Protein AF-A0A816EB80-F1 (afdb_monomer)

Nearest PDB structures (foldseek):
  7vpx-assembly1_B  TM=5.294E-01  e=5.655E-17  Homo sapiens
  8qzs-assembly1_8  TM=5.352E-01  e=7.008E-16  Homo sapiens
  8i0t-assembly1_v  TM=3.847E-01  e=9.985E-18  Homo sapiens
  8qo9-assembly1_8  TM=7.367E-01  e=4.965E-09  Homo sapiens
  6ff7-assembly1_7  TM=4.930E-01  e=1.359E-08  Homo sapiens

Structure (mmCIF, N/CA/C/O backbone):
data_AF-A0A816EB80-F1
#
_entry.id   AF-A0A816EB80-F1
#
loop_
_atom_site.group_PDB
_atom_site.id
_atom_site.type_symbol
_atom_site.label_atom_id
_atom_site.label_alt_id
_atom_site.label_comp_id
_atom_site.label_asym_id
_atom_site.label_entity_id
_atom_site.label_seq_id
_atom_site.pdbx_PDB_ins_code
_atom_site.Cartn_x
_atom_site.Cartn_y
_atom_site.Cartn_z
_atom_site.occupancy
_atom_site.B_iso_or_equiv
_atom_site.auth_seq_id
_atom_site.auth_comp_id
_atom_site.auth_asym_id
_atom_site.auth_atom_id
_atom_site.pdbx_PDB_model_num
ATOM 1 N N . MET A 1 1 ? 67.522 -24.794 -75.414 1.00 51.09 1 MET A N 1
ATOM 2 C CA . MET A 1 1 ? 66.490 -23.739 -75.341 1.00 51.09 1 MET A CA 1
ATOM 3 C C . MET A 1 1 ? 65.691 -23.988 -74.081 1.00 51.09 1 MET A C 1
ATOM 5 O O . MET A 1 1 ? 65.105 -25.054 -73.956 1.00 51.09 1 MET A O 1
ATOM 9 N N . ASP A 1 2 ? 65.804 -23.073 -73.125 1.00 47.88 2 ASP A N 1
ATOM 10 C CA . ASP A 1 2 ? 65.210 -23.164 -71.794 1.00 47.88 2 ASP A CA 1
ATOM 11 C C . ASP A 1 2 ? 63.722 -22.771 -71.851 1.00 47.88 2 ASP A C 1
ATOM 13 O O . ASP A 1 2 ? 63.374 -21.718 -72.386 1.00 47.88 2 ASP A O 1
ATOM 17 N N . PHE A 1 3 ? 62.845 -23.646 -71.355 1.00 58.03 3 PHE A N 1
ATOM 18 C CA . PHE A 1 3 ? 61.385 -23.488 -71.381 1.00 58.03 3 PHE A CA 1
ATOM 19 C C . PHE A 1 3 ? 60.797 -23.187 -69.988 1.00 58.03 3 PHE A C 1
ATOM 21 O O . PHE A 1 3 ? 59.588 -23.306 -69.793 1.00 58.03 3 PHE A O 1
ATOM 28 N N . GLN A 1 4 ? 61.616 -22.788 -69.008 1.00 62.78 4 GLN A N 1
ATOM 29 C CA . GLN A 1 4 ? 61.188 -22.663 -67.606 1.00 62.78 4 GLN A CA 1
ATOM 30 C C . GLN A 1 4 ? 60.449 -21.358 -67.242 1.00 62.78 4 GLN A C 1
ATOM 32 O O . GLN A 1 4 ? 59.881 -21.269 -66.158 1.00 62.78 4 GLN A O 1
ATOM 37 N N . HIS A 1 5 ? 60.359 -20.371 -68.142 1.00 54.03 5 HIS A N 1
ATOM 38 C CA . HIS A 1 5 ? 59.743 -19.063 -67.849 1.00 54.03 5 HIS A CA 1
ATOM 39 C C . HIS A 1 5 ? 58.589 -18.670 -68.784 1.00 54.03 5 HIS A C 1
ATOM 41 O O . HIS A 1 5 ? 58.486 -17.521 -69.213 1.00 54.03 5 HIS A O 1
ATOM 47 N N . ARG A 1 6 ? 57.668 -19.592 -69.092 1.00 56.91 6 ARG A N 1
ATOM 48 C CA . ARG A 1 6 ? 56.402 -19.219 -69.748 1.00 56.91 6 ARG A CA 1
ATOM 49 C C . ARG A 1 6 ? 55.262 -19.241 -68.734 1.00 56.91 6 ARG A C 1
ATOM 51 O O . ARG A 1 6 ? 54.756 -20.304 -68.393 1.00 56.91 6 ARG A O 1
ATOM 58 N N . ALA A 1 7 ? 54.841 -18.061 -68.275 1.00 60.66 7 ALA A N 1
ATOM 59 C CA . ALA A 1 7 ? 53.602 -17.877 -67.520 1.00 60.66 7 ALA A CA 1
ATOM 60 C C . ALA A 1 7 ? 52.396 -18.165 -68.436 1.00 60.66 7 ALA A C 1
ATOM 62 O O . ALA A 1 7 ? 51.779 -17.264 -68.998 1.00 60.66 7 ALA A O 1
ATOM 63 N N . GLY A 1 8 ? 52.117 -19.449 -68.657 1.00 52.16 8 GLY A N 1
ATOM 64 C CA . GLY A 1 8 ? 50.930 -19.936 -69.345 1.00 52.16 8 GLY A CA 1
ATOM 65 C C . GLY A 1 8 ? 49.854 -20.265 -68.321 1.00 52.16 8 GLY A C 1
ATOM 66 O O . GLY A 1 8 ? 50.002 -21.211 -67.549 1.00 52.16 8 GLY A O 1
ATOM 67 N N . GLY A 1 9 ? 48.769 -19.489 -68.308 1.00 57.66 9 GLY A N 1
ATOM 68 C CA . GLY A 1 9 ? 47.553 -19.872 -67.595 1.00 57.66 9 GLY A CA 1
ATOM 69 C C . GLY A 1 9 ? 47.053 -21.219 -68.119 1.00 57.66 9 GLY A C 1
ATOM 70 O O . GLY A 1 9 ? 46.930 -21.406 -69.330 1.00 57.66 9 GLY A O 1
ATOM 71 N N . LYS A 1 10 ? 46.805 -22.172 -67.213 1.00 57.56 10 LYS A N 1
ATOM 72 C CA . LYS A 1 10 ? 46.260 -23.492 -67.556 1.00 57.56 10 LYS A CA 1
ATOM 73 C C . LYS A 1 10 ? 44.889 -23.318 -68.212 1.00 57.56 10 LYS A C 1
ATOM 75 O O . LYS A 1 10 ? 43.976 -22.767 -67.600 1.00 57.56 10 LYS A O 1
ATOM 80 N N . THR A 1 11 ? 44.740 -23.814 -69.436 1.00 50.66 11 THR A N 1
ATOM 81 C CA . THR A 1 11 ? 43.454 -23.887 -70.133 1.00 50.66 11 THR A CA 1
ATOM 82 C C . THR A 1 11 ? 42.493 -24.754 -69.312 1.00 50.66 11 THR A C 1
ATOM 84 O O . THR A 1 11 ? 42.751 -25.932 -69.083 1.00 50.66 11 THR A O 1
ATOM 87 N N . GLY A 1 12 ? 41.417 -24.148 -68.800 1.00 60.16 12 GLY A N 1
ATOM 88 C CA . GLY A 1 12 ? 40.410 -24.808 -67.953 1.00 60.16 12 GLY A CA 1
ATOM 89 C C . GLY A 1 12 ? 40.435 -24.421 -66.468 1.00 60.16 12 GLY A C 1
ATOM 90 O O . GLY A 1 12 ? 39.502 -24.759 -65.746 1.00 60.16 12 GLY A O 1
ATOM 91 N N . GLY A 1 13 ? 41.442 -23.674 -66.005 1.00 59.03 13 GLY A N 1
ATOM 92 C CA . GLY A 1 13 ? 41.372 -22.974 -64.720 1.00 59.03 13 GLY A CA 1
ATOM 93 C C . GLY A 1 13 ? 40.745 -21.605 -64.945 1.00 59.03 13 GLY A C 1
ATOM 94 O O . GLY A 1 13 ? 41.321 -20.809 -65.683 1.00 59.03 13 GLY A O 1
ATOM 95 N N . GLY A 1 14 ? 39.566 -21.345 -64.369 1.00 64.38 14 GLY A N 1
ATOM 96 C CA . GLY A 1 14 ? 38.913 -20.032 -64.435 1.00 64.38 14 GLY A CA 1
ATOM 97 C C . GLY A 1 14 ? 39.932 -18.912 -64.206 1.00 64.38 14 GLY A C 1
ATOM 98 O O . GLY A 1 14 ? 40.770 -19.023 -63.311 1.00 64.38 14 GLY A O 1
ATOM 99 N N . GLY A 1 15 ? 39.928 -17.911 -65.090 1.00 67.12 15 GLY A N 1
ATOM 100 C CA . GLY A 1 15 ? 40.974 -16.891 -65.167 1.00 67.12 15 GLY A CA 1
ATOM 101 C C . GLY A 1 15 ? 41.267 -16.214 -63.825 1.00 67.12 15 GLY A C 1
ATOM 102 O O . GLY A 1 15 ? 40.430 -16.186 -62.925 1.00 67.12 15 GLY A O 1
ATOM 103 N N . VAL A 1 16 ? 42.476 -15.662 -63.694 1.00 69.88 16 VAL A N 1
ATOM 104 C CA . VAL A 1 16 ? 42.874 -14.885 -62.513 1.00 69.88 16 VAL A CA 1
ATOM 105 C C . VAL A 1 16 ? 41.865 -13.750 -62.340 1.00 69.88 16 VAL A C 1
ATOM 107 O O . VAL A 1 16 ? 41.711 -12.942 -63.257 1.00 69.88 16 VAL A O 1
ATOM 110 N N . ALA A 1 17 ? 41.154 -13.729 -61.207 1.00 68.56 17 ALA A N 1
ATOM 111 C CA . ALA A 1 17 ? 40.132 -12.725 -60.934 1.00 68.56 17 ALA A CA 1
ATOM 112 C C . ALA A 1 17 ? 40.715 -11.329 -61.163 1.00 68.56 17 ALA A C 1
ATOM 114 O O . ALA A 1 17 ? 41.805 -11.002 -60.680 1.00 68.56 17 ALA A O 1
ATOM 115 N N . SER A 1 18 ? 39.994 -10.507 -61.916 1.00 80.31 18 SER A N 1
ATOM 116 C CA . SER A 1 18 ? 40.420 -9.143 -62.195 1.00 80.31 18 SER A CA 1
ATOM 117 C C . SER A 1 18 ? 40.580 -8.355 -60.885 1.00 80.31 18 SER A C 1
ATOM 119 O O . SER A 1 18 ? 39.995 -8.680 -59.844 1.00 80.31 18 SER A O 1
ATOM 121 N N . ALA A 1 19 ? 41.387 -7.291 -60.902 1.00 81.00 19 ALA A N 1
ATOM 122 C CA . ALA A 1 19 ? 41.620 -6.480 -59.703 1.00 81.00 19 ALA A CA 1
ATOM 123 C C . ALA A 1 19 ? 40.313 -5.905 -59.115 1.00 81.00 19 ALA A C 1
ATOM 125 O O . ALA A 1 19 ? 40.196 -5.723 -57.902 1.00 81.00 19 ALA A O 1
ATOM 126 N N . SER A 1 20 ? 39.307 -5.645 -59.955 1.00 84.62 20 SER A N 1
ATOM 127 C CA . SER A 1 20 ? 37.986 -5.177 -59.528 1.00 84.62 20 SER A CA 1
ATOM 128 C C . SER A 1 20 ? 37.176 -6.270 -58.822 1.00 84.62 20 SER A C 1
ATOM 130 O O . SER A 1 20 ? 36.572 -5.992 -57.785 1.00 84.62 20 SER A O 1
ATOM 132 N N . GLU A 1 21 ? 37.205 -7.507 -59.320 1.00 83.62 21 GLU A N 1
ATOM 133 C CA . GLU A 1 21 ? 36.542 -8.662 -58.698 1.00 83.62 21 GLU A CA 1
ATOM 134 C C . GLU A 1 21 ? 37.173 -9.008 -57.349 1.00 83.62 21 GLU A C 1
ATOM 136 O O . GLU A 1 21 ? 36.461 -9.144 -56.354 1.00 83.62 21 GLU A O 1
ATOM 141 N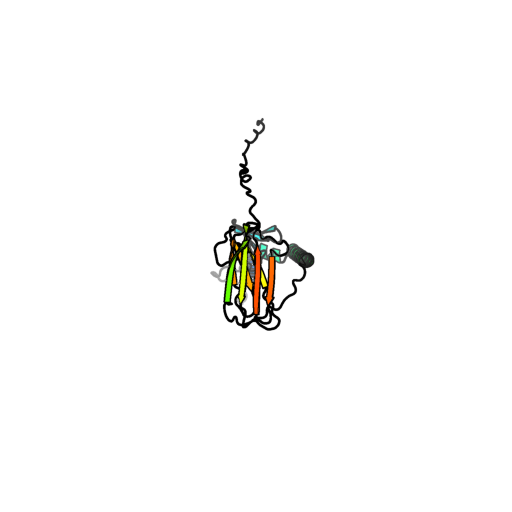 N . SER A 1 22 ? 38.507 -9.021 -57.279 1.00 84.56 22 SER A N 1
ATOM 142 C CA . SER A 1 22 ? 39.242 -9.259 -56.029 1.00 84.56 22 SER A CA 1
ATOM 143 C C . SER A 1 22 ? 38.930 -8.197 -54.962 1.00 84.56 22 SER A C 1
ATOM 145 O O . SER A 1 22 ? 38.770 -8.505 -53.781 1.00 84.56 22 SER A O 1
ATOM 147 N N . ASN A 1 23 ? 38.788 -6.928 -55.364 1.00 85.38 23 ASN A N 1
ATOM 148 C CA . ASN A 1 23 ? 38.422 -5.842 -54.450 1.00 85.38 23 ASN A CA 1
ATOM 149 C C . ASN A 1 23 ? 36.965 -5.926 -53.973 1.00 85.38 23 ASN A C 1
ATOM 151 O O . ASN A 1 23 ? 36.666 -5.542 -52.837 1.00 85.38 23 ASN A O 1
ATOM 155 N N . ARG A 1 24 ? 36.058 -6.409 -54.829 1.00 83.38 24 ARG A N 1
ATOM 156 C CA . ARG A 1 24 ? 34.654 -6.631 -54.472 1.00 83.38 24 ARG A CA 1
ATOM 157 C C . ARG A 1 24 ? 34.527 -7.761 -53.452 1.00 83.38 24 ARG A C 1
ATOM 159 O O . ARG A 1 24 ? 33.909 -7.538 -52.413 1.00 83.38 24 ARG A O 1
ATOM 166 N N . ASP A 1 25 ? 35.168 -8.898 -53.710 1.00 85.88 25 ASP A N 1
ATOM 167 C CA . ASP A 1 25 ? 35.191 -10.049 -52.801 1.00 85.88 25 ASP A CA 1
ATOM 168 C C . ASP A 1 25 ? 35.771 -9.667 -51.430 1.00 85.88 25 ASP A C 1
ATOM 170 O O . ASP A 1 25 ? 35.158 -9.889 -50.385 1.00 85.88 25 ASP A O 1
ATOM 174 N N . ARG A 1 26 ? 36.890 -8.929 -51.425 1.00 85.19 26 ARG A N 1
ATOM 175 C CA . ARG A 1 26 ? 37.492 -8.408 -50.191 1.00 85.19 26 ARG A CA 1
ATOM 176 C C . ARG A 1 26 ? 36.524 -7.541 -49.384 1.00 85.19 26 ARG A C 1
ATOM 178 O O . ARG A 1 26 ? 36.466 -7.659 -48.160 1.00 85.19 26 ARG A O 1
ATOM 185 N N . ARG A 1 27 ? 35.773 -6.655 -50.046 1.00 82.62 27 ARG A N 1
ATOM 186 C CA . ARG A 1 27 ? 34.797 -5.770 -49.389 1.00 82.62 27 ARG A CA 1
ATOM 187 C C . ARG A 1 27 ? 33.622 -6.557 -48.811 1.00 82.62 27 ARG A C 1
ATOM 189 O O . ARG A 1 27 ? 33.165 -6.241 -47.714 1.00 82.62 27 ARG A O 1
ATOM 196 N N . GLU A 1 28 ? 33.142 -7.560 -49.535 1.00 84.56 28 GLU A N 1
ATOM 197 C CA . GLU A 1 28 ? 32.047 -8.428 -49.103 1.00 84.56 28 GLU A CA 1
ATOM 198 C C . GLU A 1 28 ? 32.450 -9.284 -47.897 1.00 84.56 28 GLU A C 1
ATOM 200 O O . GLU A 1 28 ? 31.737 -9.313 -46.893 1.00 84.56 28 GLU A O 1
ATOM 205 N N . ARG A 1 29 ? 33.661 -9.848 -47.922 1.00 86.00 29 ARG A N 1
ATOM 206 C CA . ARG A 1 29 ? 34.227 -10.606 -46.802 1.00 86.00 29 ARG A CA 1
ATOM 207 C C . ARG A 1 29 ? 34.424 -9.759 -45.545 1.00 86.00 29 ARG A C 1
ATOM 209 O O . ARG A 1 29 ? 34.045 -10.179 -44.456 1.00 86.00 29 ARG A O 1
ATOM 216 N N . LEU A 1 30 ? 34.976 -8.548 -45.673 1.00 80.75 30 LEU A N 1
ATOM 217 C CA . LEU A 1 30 ? 35.125 -7.625 -44.536 1.00 80.75 30 LEU A CA 1
ATOM 218 C C . LEU A 1 30 ? 33.771 -7.250 -43.921 1.00 80.75 30 LEU A C 1
ATOM 220 O O . LEU A 1 30 ? 33.661 -7.101 -42.705 1.00 80.75 30 LEU A O 1
ATOM 224 N N . ARG A 1 31 ? 32.729 -7.131 -44.750 1.00 79.38 31 ARG A N 1
ATOM 225 C CA . ARG A 1 31 ? 31.366 -6.878 -44.283 1.00 79.38 31 ARG A CA 1
ATOM 226 C C . ARG A 1 31 ? 30.793 -8.066 -43.503 1.00 79.38 31 ARG A C 1
ATOM 228 O O . ARG A 1 31 ? 30.153 -7.834 -42.482 1.00 79.38 31 ARG A O 1
ATOM 235 N N . GLN A 1 32 ? 31.018 -9.299 -43.957 1.00 80.75 32 GLN A N 1
ATOM 236 C CA . GLN A 1 32 ? 30.574 -10.507 -43.250 1.00 80.75 32 GLN A CA 1
ATOM 237 C C . GLN A 1 32 ? 31.246 -10.633 -41.876 1.00 80.75 32 GLN A C 1
ATOM 239 O O . GLN A 1 32 ? 30.551 -10.769 -40.874 1.00 80.75 32 GLN A O 1
ATOM 244 N N . LEU A 1 33 ? 32.568 -10.443 -41.806 1.00 83.00 33 LEU A N 1
ATOM 245 C CA . LEU A 1 33 ? 33.318 -10.468 -40.540 1.00 83.00 33 LEU A CA 1
ATOM 246 C C . LEU A 1 33 ? 32.809 -9.420 -39.530 1.00 83.00 33 LEU A C 1
ATOM 248 O O . LEU A 1 33 ? 32.721 -9.679 -38.329 1.00 83.00 33 LEU A O 1
ATOM 252 N N . ALA A 1 34 ? 32.436 -8.228 -40.009 1.00 75.88 34 ALA A N 1
ATOM 253 C CA . ALA A 1 34 ? 31.866 -7.183 -39.160 1.00 75.88 34 ALA A CA 1
ATOM 254 C C . ALA A 1 34 ? 30.468 -7.549 -38.619 1.00 75.88 34 ALA A C 1
ATOM 256 O O . ALA A 1 34 ? 30.173 -7.261 -37.459 1.00 75.88 34 ALA A O 1
ATOM 257 N N . LEU A 1 35 ? 29.626 -8.196 -39.434 1.00 73.75 35 LEU A N 1
ATOM 258 C CA . LEU A 1 35 ? 28.293 -8.670 -39.032 1.00 73.75 35 LEU A CA 1
ATOM 259 C C . LEU A 1 35 ? 28.365 -9.819 -38.017 1.00 73.75 35 LEU A C 1
ATOM 261 O O . LEU A 1 35 ? 27.544 -9.878 -37.108 1.00 73.75 35 LEU A O 1
ATOM 265 N N . GLU A 1 36 ? 29.364 -10.695 -38.128 1.00 77.38 36 GLU A N 1
ATOM 266 C CA . GLU A 1 36 ? 29.604 -11.768 -37.153 1.00 77.38 36 GLU A CA 1
ATOM 267 C C . GLU A 1 36 ? 30.028 -11.222 -35.781 1.00 77.38 36 GLU A C 1
ATOM 269 O O . GLU A 1 36 ? 29.676 -11.786 -34.745 1.00 77.38 36 GLU A O 1
ATOM 274 N N . THR A 1 37 ? 30.744 -10.094 -35.758 1.00 75.81 37 THR A N 1
ATOM 275 C CA . THR A 1 37 ? 31.275 -9.498 -34.521 1.00 75.81 37 THR A CA 1
ATOM 276 C C . THR A 1 37 ? 30.233 -8.646 -33.781 1.00 75.81 37 THR A C 1
ATOM 278 O O . THR A 1 37 ? 30.264 -8.552 -32.552 1.00 75.81 37 THR A O 1
ATOM 281 N N . ILE A 1 38 ? 29.299 -8.014 -34.503 1.00 74.88 38 ILE A N 1
ATOM 282 C CA . ILE A 1 38 ? 28.327 -7.069 -33.936 1.00 74.88 38 ILE A CA 1
ATOM 283 C C . ILE A 1 38 ? 26.907 -7.597 -34.133 1.00 74.88 38 ILE A C 1
ATOM 285 O O . ILE A 1 38 ? 26.350 -7.565 -35.227 1.00 74.88 38 ILE A O 1
ATOM 289 N N . ASN A 1 39 ? 26.274 -8.012 -33.035 1.00 78.25 39 ASN A N 1
ATOM 290 C CA . ASN A 1 39 ? 24.879 -8.435 -33.057 1.00 78.25 39 ASN A CA 1
ATOM 291 C C . ASN A 1 39 ? 23.941 -7.212 -33.116 1.00 78.25 39 ASN A C 1
ATOM 293 O O . ASN A 1 39 ? 23.676 -6.574 -32.097 1.00 78.25 39 ASN A O 1
ATOM 297 N N . LEU A 1 40 ? 23.431 -6.913 -34.314 1.00 81.00 40 LEU A N 1
ATOM 298 C CA . LEU A 1 40 ? 22.505 -5.804 -34.593 1.00 81.00 40 LEU A CA 1
ATOM 299 C C . LEU A 1 40 ? 21.222 -5.848 -33.754 1.00 81.00 40 LEU A C 1
ATOM 301 O O . LEU A 1 40 ? 20.694 -4.805 -33.383 1.00 81.00 40 LEU A O 1
ATOM 305 N N . SER A 1 41 ? 20.742 -7.039 -33.394 1.00 82.00 41 SER A N 1
ATOM 306 C CA . SER A 1 41 ? 19.530 -7.200 -32.582 1.00 82.00 41 SER A CA 1
ATOM 307 C C . SER A 1 41 ? 19.701 -6.713 -31.141 1.00 82.00 41 SER A C 1
ATOM 309 O O . SER A 1 41 ? 18.709 -6.494 -30.452 1.00 82.00 41 SER A O 1
ATOM 311 N N . LYS A 1 42 ? 20.945 -6.555 -30.668 1.00 85.06 42 LYS A N 1
ATOM 312 C CA . LYS A 1 42 ? 21.246 -6.023 -29.331 1.00 85.06 42 LYS A CA 1
ATOM 313 C C . LYS A 1 42 ? 21.345 -4.497 -29.302 1.00 85.06 42 LYS A C 1
ATOM 315 O O . LYS A 1 42 ? 21.407 -3.931 -28.214 1.00 85.06 42 LYS A O 1
ATOM 320 N N . ASP A 1 43 ? 21.374 -3.832 -30.457 1.00 88.25 43 ASP A N 1
ATOM 321 C CA . ASP A 1 43 ? 21.405 -2.373 -30.521 1.00 88.25 43 ASP A CA 1
ATOM 322 C C . ASP A 1 43 ? 19.988 -1.811 -30.273 1.00 88.25 43 ASP A C 1
ATOM 324 O O . ASP A 1 43 ? 19.091 -2.019 -31.095 1.00 88.25 43 ASP A O 1
ATOM 328 N N . PRO A 1 44 ? 19.750 -1.072 -29.169 1.00 91.06 44 PRO A N 1
ATOM 329 C CA . PRO A 1 44 ? 18.424 -0.542 -28.844 1.00 91.06 44 PRO A CA 1
ATOM 330 C C . PRO A 1 44 ? 17.908 0.474 -29.877 1.00 91.06 44 PRO A C 1
ATOM 332 O O . PRO A 1 44 ? 16.696 0.718 -29.963 1.00 91.06 44 PRO A O 1
ATOM 335 N N . TYR A 1 45 ? 18.801 1.070 -30.674 1.00 91.12 45 TYR A N 1
ATOM 336 C CA . TYR A 1 45 ? 18.469 2.082 -31.673 1.00 91.12 45 TYR A CA 1
ATOM 337 C C . TYR A 1 45 ? 18.232 1.513 -33.072 1.00 91.12 45 TYR A C 1
ATOM 339 O O . TYR A 1 45 ? 17.701 2.240 -33.915 1.00 91.12 45 TYR A O 1
ATOM 347 N N . PHE A 1 46 ? 18.554 0.239 -33.300 1.00 93.56 46 PHE A N 1
ATOM 348 C CA . PHE A 1 46 ? 18.304 -0.448 -34.560 1.00 93.56 46 PHE A CA 1
ATOM 349 C C . PHE A 1 46 ? 16.817 -0.792 -34.707 1.00 93.56 46 PHE A C 1
ATOM 351 O O . PHE A 1 46 ? 16.147 -1.201 -33.753 1.00 93.56 46 PHE A O 1
ATOM 358 N N . MET A 1 47 ? 16.273 -0.599 -35.907 1.00 91.00 47 MET A N 1
ATOM 359 C CA . MET A 1 47 ? 14.915 -1.007 -36.259 1.00 91.00 47 MET A CA 1
ATOM 360 C C . MET A 1 47 ? 14.849 -1.379 -37.740 1.00 91.00 47 MET A C 1
ATOM 362 O O . MET A 1 47 ? 15.466 -0.725 -38.580 1.00 91.00 47 MET A O 1
ATOM 366 N N . LYS A 1 48 ? 14.088 -2.426 -38.068 1.00 92.38 48 LYS A N 1
ATOM 367 C CA . LYS A 1 48 ? 13.751 -2.775 -39.449 1.00 92.38 48 LYS A CA 1
ATOM 368 C C . LYS A 1 48 ? 12.328 -2.321 -39.735 1.00 92.38 48 LYS A C 1
ATOM 370 O O . LYS A 1 48 ? 11.401 -2.705 -39.023 1.00 92.38 48 LYS A O 1
ATOM 375 N N . ASN A 1 49 ? 12.161 -1.529 -40.781 1.00 87.88 49 ASN A N 1
ATOM 376 C CA . ASN A 1 49 ? 10.851 -1.076 -41.209 1.00 87.88 49 ASN A CA 1
ATOM 377 C C . ASN A 1 49 ? 10.061 -2.170 -41.915 1.00 87.88 49 ASN A C 1
ATOM 379 O O . ASN A 1 49 ? 10.617 -3.106 -42.491 1.00 87.88 49 ASN A O 1
ATOM 383 N N . HIS A 1 50 ? 8.747 -1.968 -41.970 1.00 85.38 50 HIS A N 1
ATOM 384 C CA . HIS A 1 50 ? 7.815 -2.785 -42.748 1.00 85.38 50 HIS A CA 1
ATOM 385 C C . HIS A 1 50 ? 8.132 -2.807 -44.257 1.00 85.38 50 HIS A C 1
ATOM 387 O O . HIS A 1 50 ? 7.752 -3.746 -44.944 1.00 85.38 50 HIS A O 1
ATOM 393 N N . LEU A 1 51 ? 8.876 -1.817 -44.766 1.00 87.50 51 LEU A N 1
ATOM 394 C CA . LEU A 1 51 ? 9.359 -1.752 -46.154 1.00 87.50 51 LEU A CA 1
ATOM 395 C C . LEU A 1 51 ? 10.719 -2.444 -46.367 1.00 87.50 51 LEU A C 1
ATOM 397 O O . LEU A 1 51 ? 11.290 -2.370 -47.451 1.00 87.50 51 LEU A O 1
ATOM 401 N N . GLY A 1 52 ? 11.280 -3.081 -45.335 1.00 85.88 52 GLY A N 1
ATOM 402 C CA . GLY A 1 52 ? 12.566 -3.777 -45.413 1.00 85.88 52 GLY A CA 1
ATOM 403 C C . GLY A 1 52 ? 13.806 -2.876 -45.365 1.00 85.88 52 GLY A C 1
ATOM 404 O O . GLY A 1 52 ? 14.917 -3.394 -45.458 1.00 85.88 52 GLY A O 1
ATOM 405 N N . THR A 1 53 ? 13.643 -1.562 -45.184 1.00 90.44 53 THR A N 1
ATOM 406 C CA . THR A 1 53 ? 14.741 -0.622 -44.911 1.00 90.44 53 THR A CA 1
ATOM 407 C C . THR A 1 53 ? 15.144 -0.641 -43.434 1.00 90.44 53 THR A C 1
ATOM 409 O O . THR A 1 53 ? 14.368 -1.054 -42.568 1.00 90.44 53 THR A O 1
ATOM 412 N N . TYR A 1 54 ? 16.369 -0.205 -43.140 1.00 92.50 54 TYR A N 1
ATOM 413 C CA . TYR A 1 54 ? 16.916 -0.163 -41.783 1.00 92.50 54 TYR A CA 1
ATOM 414 C C . TYR A 1 54 ? 16.920 1.267 -41.261 1.00 92.50 54 TYR A C 1
ATOM 416 O O . TYR A 1 54 ? 17.316 2.185 -41.974 1.00 92.50 54 TYR A O 1
ATOM 424 N N . GLU A 1 55 ? 16.523 1.467 -40.013 1.00 92.50 55 GLU A N 1
ATOM 425 C CA . GLU A 1 55 ? 16.450 2.785 -39.393 1.00 92.50 55 GLU A CA 1
ATOM 426 C C . GLU A 1 55 ? 17.315 2.879 -38.143 1.00 92.50 55 GLU A C 1
ATOM 428 O O . GLU A 1 55 ? 17.387 1.948 -37.338 1.00 92.50 55 GLU A O 1
ATOM 433 N N . CYS A 1 56 ? 17.918 4.053 -37.945 1.00 94.06 56 CYS A N 1
ATOM 434 C CA . CYS A 1 56 ? 18.505 4.438 -36.669 1.00 94.06 56 CYS A CA 1
ATOM 435 C C . CYS A 1 56 ? 17.566 5.371 -35.906 1.00 94.06 56 CYS A C 1
ATOM 437 O O . CYS A 1 56 ? 17.494 6.564 -36.204 1.00 94.06 56 CYS A O 1
ATOM 439 N N . LYS A 1 57 ? 16.919 4.866 -34.852 1.00 93.12 57 LYS A N 1
ATOM 440 C CA . LYS A 1 57 ? 16.012 5.653 -33.994 1.00 93.12 57 LYS A CA 1
ATOM 441 C C . LYS A 1 57 ? 16.713 6.810 -33.274 1.00 93.12 57 LYS A C 1
ATOM 443 O O . LYS A 1 57 ? 16.079 7.804 -32.936 1.00 93.12 57 LYS A O 1
ATOM 448 N N . LEU A 1 58 ? 18.026 6.706 -33.042 1.00 91.88 58 LEU A N 1
ATOM 449 C CA . LEU A 1 58 ? 18.808 7.770 -32.407 1.00 91.88 58 LEU A CA 1
ATOM 450 C C . LEU A 1 58 ? 19.035 8.968 -33.338 1.00 91.88 58 LEU A C 1
ATOM 452 O O . LEU A 1 58 ? 19.043 10.109 -32.878 1.00 91.88 58 LEU A O 1
ATOM 456 N N . CYS A 1 59 ? 19.252 8.708 -34.630 1.00 92.81 59 CYS A N 1
ATOM 457 C CA . CYS A 1 59 ? 19.619 9.730 -35.612 1.00 92.81 59 CYS A CA 1
ATOM 458 C C . CYS A 1 59 ? 18.508 10.076 -36.606 1.00 92.81 59 CYS A C 1
ATOM 460 O O . CYS A 1 59 ? 18.680 11.039 -37.352 1.00 92.81 59 CYS A O 1
ATOM 462 N N . LEU A 1 60 ? 17.407 9.317 -36.606 1.00 92.19 60 LEU A N 1
ATOM 463 C CA . LEU A 1 60 ? 16.308 9.406 -37.569 1.00 92.19 60 LEU A CA 1
ATOM 464 C C . LEU A 1 60 ? 16.811 9.299 -39.016 1.00 92.19 60 LEU A C 1
ATOM 466 O O . LEU A 1 60 ? 16.462 10.098 -39.882 1.00 92.19 60 LEU A O 1
ATOM 470 N N . THR A 1 61 ? 17.701 8.336 -39.258 1.00 91.81 61 THR A N 1
ATOM 471 C CA . THR A 1 61 ? 18.291 8.083 -40.576 1.00 91.81 61 THR A CA 1
ATOM 472 C C . THR A 1 61 ? 17.847 6.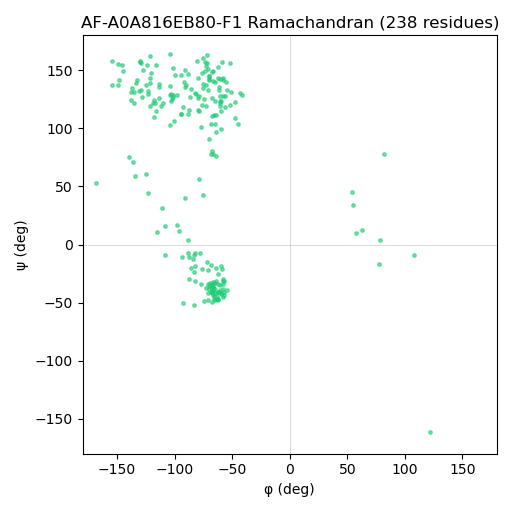736 -41.122 1.00 91.81 61 THR A C 1
ATOM 474 O O . THR A 1 61 ? 17.817 5.741 -40.397 1.00 91.81 61 THR A O 1
ATOM 477 N N . LEU A 1 62 ? 17.541 6.726 -42.418 1.00 93.31 62 LEU A N 1
ATOM 478 C CA . LEU A 1 62 ? 17.215 5.538 -43.199 1.00 93.31 62 LEU A CA 1
ATOM 479 C C . LEU A 1 62 ? 18.484 4.975 -43.848 1.00 93.31 62 LEU A C 1
ATOM 481 O O . LEU A 1 62 ? 19.311 5.722 -44.372 1.00 93.31 62 LEU A O 1
ATOM 485 N N . HIS A 1 63 ? 18.610 3.654 -43.855 1.00 91.94 63 HIS A N 1
ATOM 486 C CA . HIS A 1 63 ? 19.723 2.911 -44.426 1.00 91.94 63 HIS A CA 1
ATOM 487 C C . HIS A 1 63 ? 19.192 1.798 -45.331 1.00 91.94 63 HIS A C 1
ATOM 489 O O . HIS A 1 63 ? 18.317 1.016 -44.959 1.00 91.94 63 HIS A O 1
ATOM 495 N N . ASN A 1 64 ? 19.763 1.701 -46.529 1.00 90.56 64 ASN A N 1
ATOM 496 C CA . ASN A 1 64 ? 19.328 0.729 -47.537 1.00 90.56 64 ASN A CA 1
ATOM 497 C C . ASN A 1 64 ? 19.814 -0.693 -47.227 1.00 90.56 64 ASN A C 1
ATOM 499 O O . ASN A 1 64 ? 19.289 -1.666 -47.756 1.00 90.56 64 ASN A O 1
ATOM 503 N N . ASN A 1 65 ? 20.861 -0.825 -46.413 1.00 88.19 65 ASN A N 1
ATOM 504 C CA . ASN A 1 65 ? 21.455 -2.105 -46.068 1.00 88.19 65 ASN A CA 1
ATOM 505 C C . ASN A 1 65 ? 22.062 -2.073 -44.655 1.00 88.19 65 ASN A C 1
ATOM 507 O O . ASN A 1 65 ? 22.449 -1.017 -44.157 1.00 88.19 65 ASN A O 1
ATOM 511 N N . GLU A 1 66 ? 22.171 -3.242 -44.022 1.00 85.81 66 GLU A N 1
ATOM 512 C CA . GLU A 1 66 ? 22.712 -3.391 -42.659 1.00 85.81 66 GLU A CA 1
ATOM 513 C C . GLU A 1 66 ? 24.145 -2.859 -42.538 1.00 85.81 66 GLU A C 1
ATOM 515 O O . GLU A 1 66 ? 24.514 -2.263 -41.532 1.00 85.81 66 GLU A O 1
ATOM 520 N N . GLY A 1 67 ? 24.947 -2.998 -43.600 1.00 85.94 67 GLY A N 1
ATOM 521 C CA . GLY A 1 67 ? 26.307 -2.457 -43.639 1.00 85.94 67 GLY A CA 1
ATOM 522 C C . GLY A 1 67 ? 26.345 -0.925 -43.579 1.00 85.94 67 GLY A C 1
ATOM 523 O O . GLY A 1 67 ? 27.198 -0.360 -42.902 1.00 85.94 67 GLY A O 1
ATOM 524 N N . SER A 1 68 ? 25.404 -0.242 -44.239 1.00 88.62 68 SER A N 1
ATOM 525 C CA . SER A 1 68 ? 25.257 1.216 -44.158 1.00 88.62 68 SER A CA 1
ATOM 526 C C . SER A 1 68 ? 24.837 1.656 -42.758 1.00 88.62 68 SER A C 1
ATOM 528 O O . SER A 1 68 ? 25.329 2.680 -42.286 1.00 88.62 68 SER A O 1
ATOM 530 N N . TYR A 1 69 ? 23.994 0.871 -42.078 1.00 90.56 69 TYR A N 1
ATOM 531 C CA . TYR A 1 69 ? 23.643 1.109 -40.678 1.00 90.56 69 TYR A CA 1
ATOM 532 C C . TYR A 1 69 ? 24.860 0.941 -39.750 1.00 90.56 69 TYR A C 1
ATOM 534 O O . TYR A 1 69 ? 25.153 1.832 -38.958 1.00 90.56 69 TYR A O 1
ATOM 542 N N . LEU A 1 70 ? 25.634 -0.141 -39.895 1.00 88.94 70 LEU A N 1
ATOM 543 C CA . LEU A 1 70 ? 26.850 -0.373 -39.099 1.00 88.94 70 LEU A CA 1
ATOM 544 C C . LEU A 1 70 ? 27.917 0.710 -39.307 1.00 88.94 70 LEU A C 1
ATOM 546 O O . LEU A 1 70 ? 28.536 1.175 -38.354 1.00 88.94 70 LEU A O 1
ATOM 550 N N . ALA A 1 71 ? 28.118 1.159 -40.546 1.00 89.44 71 ALA A N 1
ATOM 551 C CA . ALA A 1 71 ? 29.022 2.274 -40.819 1.00 89.44 71 ALA A CA 1
ATOM 552 C C . ALA A 1 71 ? 28.513 3.586 -40.193 1.00 89.44 71 ALA A C 1
ATOM 554 O O . ALA A 1 71 ? 29.302 4.424 -39.756 1.00 89.44 71 ALA A O 1
ATOM 555 N N . HIS A 1 72 ? 27.191 3.766 -40.122 1.00 91.62 72 HIS A N 1
ATOM 556 C CA . HIS A 1 72 ? 26.576 4.927 -39.494 1.00 91.62 72 HIS A CA 1
ATOM 557 C C . HIS A 1 72 ? 26.762 4.953 -37.971 1.00 91.62 72 HIS A C 1
ATOM 559 O O . HIS A 1 72 ? 27.057 6.026 -37.440 1.00 91.62 72 HIS A O 1
ATOM 565 N N . THR A 1 73 ? 26.645 3.818 -37.269 1.00 90.12 73 THR A N 1
ATOM 566 C CA . THR A 1 73 ? 26.820 3.766 -35.801 1.00 90.12 73 THR A CA 1
ATOM 567 C C . THR A 1 73 ? 28.240 4.138 -35.372 1.00 90.12 73 THR A C 1
ATOM 569 O O . THR A 1 73 ? 28.435 4.787 -34.345 1.00 90.12 73 THR A O 1
ATOM 572 N N . GLN A 1 74 ? 29.236 3.830 -36.204 1.00 88.56 74 GLN A N 1
ATOM 573 C CA . GLN A 1 74 ? 30.632 4.243 -36.016 1.00 88.56 74 GLN A CA 1
ATOM 574 C C . GLN A 1 74 ? 30.891 5.713 -36.411 1.00 88.56 74 GLN A C 1
ATOM 576 O O . GLN A 1 74 ? 31.973 6.251 -36.180 1.00 88.56 74 GLN A O 1
ATOM 581 N N . GLY A 1 75 ? 29.907 6.394 -37.004 1.00 92.31 75 GLY A N 1
ATOM 582 C CA . GLY A 1 75 ? 30.025 7.775 -37.458 1.00 92.31 75 GLY A CA 1
ATOM 583 C C . GLY A 1 75 ? 29.970 8.804 -36.323 1.00 92.31 75 GLY A C 1
ATOM 584 O O . GLY A 1 75 ? 29.220 8.669 -35.355 1.00 92.31 75 GLY A O 1
ATOM 585 N N . LYS A 1 76 ? 30.694 9.922 -36.490 1.00 94.19 76 LYS A N 1
ATOM 586 C CA . LYS A 1 76 ? 30.765 11.018 -35.498 1.00 94.19 76 LYS A CA 1
ATOM 587 C C . LYS A 1 76 ? 29.391 11.566 -35.095 1.00 94.19 76 LYS A C 1
ATOM 589 O O . LYS A 1 76 ? 29.166 11.852 -33.923 1.00 94.19 76 LYS A O 1
ATOM 594 N N . LYS A 1 77 ? 28.460 11.691 -36.050 1.00 94.06 77 LYS A N 1
ATOM 595 C CA . LYS A 1 77 ? 27.100 12.192 -35.786 1.00 94.06 77 LYS A CA 1
ATOM 596 C C . LYS A 1 77 ? 26.352 11.279 -34.812 1.00 94.06 77 LYS A C 1
ATOM 598 O O . LYS A 1 77 ? 25.794 11.770 -33.833 1.00 94.06 77 LYS A O 1
ATOM 603 N N . HIS A 1 78 ? 26.397 9.969 -35.043 1.00 93.38 78 HIS A N 1
ATOM 604 C CA . HIS A 1 78 ? 25.751 8.983 -34.181 1.00 93.38 78 HIS A CA 1
ATOM 605 C C . HIS A 1 78 ? 26.339 9.006 -32.767 1.00 93.38 78 HIS A C 1
ATOM 607 O O . HIS A 1 78 ? 25.599 9.160 -31.796 1.00 93.38 78 HIS A O 1
ATOM 613 N N . GLN A 1 79 ? 27.670 8.991 -32.659 1.00 93.75 79 GLN A N 1
ATOM 614 C CA . GLN A 1 79 ? 28.377 9.072 -31.377 1.00 93.75 79 GLN A CA 1
ATOM 615 C C . GLN A 1 79 ? 28.054 10.364 -30.606 1.00 93.75 79 GLN A C 1
ATOM 617 O O . GLN A 1 79 ? 27.786 10.332 -29.407 1.00 93.75 79 GLN A O 1
ATOM 622 N N . SER A 1 80 ? 27.979 11.507 -31.298 1.00 92.94 80 SER A N 1
ATOM 623 C CA . SER A 1 80 ? 27.620 12.786 -30.669 1.00 92.94 80 SER A CA 1
ATOM 624 C C . SER A 1 80 ? 26.175 12.822 -30.153 1.00 92.94 80 SER A C 1
ATOM 626 O O . SER A 1 80 ? 25.908 13.383 -29.088 1.00 92.94 80 SER A O 1
ATOM 628 N N . ASN A 1 81 ? 25.237 12.189 -30.865 1.00 92.81 81 ASN A N 1
ATOM 629 C CA . ASN A 1 81 ? 23.847 12.079 -30.428 1.00 92.81 81 ASN A CA 1
ATOM 630 C C . ASN A 1 81 ? 23.708 11.150 -29.219 1.00 92.81 81 ASN A C 1
ATOM 632 O O . ASN A 1 81 ? 22.897 11.431 -28.335 1.00 92.81 81 ASN A O 1
ATOM 636 N N . LEU A 1 82 ? 24.515 10.089 -29.158 1.00 93.19 82 LEU A N 1
ATOM 637 C CA . LEU A 1 82 ? 24.554 9.160 -28.032 1.00 93.19 82 LEU A CA 1
ATOM 638 C C . LEU A 1 82 ? 25.069 9.860 -26.769 1.00 93.19 82 LEU A C 1
ATOM 640 O O . LEU A 1 82 ? 24.403 9.825 -25.737 1.00 93.19 82 LEU A O 1
ATOM 644 N N . ALA A 1 83 ? 26.166 10.614 -26.884 1.00 92.31 83 ALA A N 1
ATOM 645 C CA . ALA A 1 83 ? 26.688 11.440 -25.795 1.00 92.31 83 ALA A CA 1
ATOM 646 C C . ALA A 1 83 ? 25.673 12.501 -25.327 1.00 92.31 83 ALA A C 1
ATOM 648 O O . ALA A 1 83 ? 25.462 12.686 -24.130 1.00 92.31 83 ALA A O 1
ATOM 649 N N . ARG A 1 84 ? 24.976 13.165 -26.261 1.00 92.56 84 ARG A N 1
ATOM 650 C CA . ARG A 1 84 ? 23.932 14.154 -25.932 1.00 92.56 84 ARG A CA 1
ATOM 651 C C . ARG A 1 84 ? 22.719 13.527 -25.241 1.00 92.56 84 ARG A C 1
ATOM 653 O O . ARG A 1 84 ? 22.065 14.189 -24.436 1.00 92.56 84 ARG A O 1
ATOM 660 N N . ARG A 1 85 ? 22.369 12.287 -25.586 1.00 89.50 85 ARG A N 1
ATOM 661 C CA . ARG A 1 85 ? 21.293 11.543 -24.923 1.00 89.50 85 ARG A CA 1
ATOM 662 C C . ARG A 1 85 ? 21.707 11.142 -23.510 1.00 89.50 85 ARG A C 1
ATOM 664 O O . ARG A 1 85 ? 20.972 11.471 -22.591 1.00 89.50 85 ARG A O 1
ATOM 671 N N . ALA A 1 86 ? 22.902 10.579 -23.339 1.00 89.56 86 ALA A N 1
ATOM 672 C CA . ALA A 1 86 ? 23.445 10.239 -22.025 1.00 89.56 86 ALA A CA 1
ATOM 673 C C . ALA A 1 86 ? 23.524 11.464 -21.094 1.00 89.56 86 ALA A C 1
ATOM 675 O O . ALA A 1 86 ? 23.146 11.387 -19.930 1.00 89.56 86 ALA A O 1
ATOM 676 N N . ALA A 1 87 ? 23.930 12.628 -21.615 1.00 89.06 87 ALA A N 1
ATOM 677 C CA . ALA A 1 87 ? 23.947 13.872 -20.845 1.00 89.06 87 ALA A CA 1
ATOM 678 C C . ALA A 1 87 ? 22.541 14.318 -20.402 1.00 89.06 87 ALA A C 1
ATOM 680 O O . ALA A 1 87 ? 22.366 14.735 -19.261 1.00 89.06 87 ALA A O 1
ATOM 681 N N . ARG A 1 88 ? 21.532 14.204 -21.278 1.00 86.31 88 ARG A N 1
ATOM 682 C CA . ARG A 1 88 ? 20.137 14.528 -20.933 1.00 86.31 88 ARG A CA 1
ATOM 683 C C . ARG A 1 88 ? 19.521 13.529 -19.960 1.00 86.31 88 ARG A C 1
ATOM 685 O O . ARG A 1 88 ? 18.793 13.951 -19.075 1.00 86.31 88 ARG A O 1
ATOM 692 N N . GLU A 1 89 ? 19.811 12.240 -20.100 1.00 83.88 89 GLU A N 1
ATOM 693 C CA . GLU A 1 89 ? 19.354 11.210 -19.159 1.00 83.88 89 GLU A CA 1
ATOM 694 C C . GLU A 1 89 ? 19.982 11.416 -17.775 1.00 83.88 89 GLU A C 1
ATOM 696 O O . GLU A 1 89 ? 19.265 11.385 -16.781 1.00 83.88 89 GLU A O 1
ATOM 701 N N . ASN A 1 90 ? 21.275 11.756 -17.702 1.00 80.12 90 ASN A N 1
ATOM 702 C CA . ASN A 1 90 ? 21.913 12.135 -16.439 1.00 80.12 90 ASN A CA 1
ATOM 703 C C . ASN A 1 90 ? 21.288 13.395 -15.821 1.00 80.12 90 ASN A C 1
ATOM 705 O O . ASN A 1 90 ? 21.067 13.415 -14.617 1.00 80.12 90 ASN A O 1
ATOM 709 N N . GLN A 1 91 ? 20.956 14.415 -16.619 1.00 77.44 91 GLN A N 1
ATOM 710 C CA . GLN A 1 91 ? 20.259 15.614 -16.127 1.00 77.44 91 GLN A CA 1
ATOM 711 C C . GLN A 1 91 ? 18.829 15.310 -15.654 1.00 77.44 91 GLN A C 1
ATOM 713 O O . GLN A 1 91 ? 18.391 15.811 -14.626 1.00 77.44 91 GLN A O 1
ATOM 718 N N . GLN A 1 92 ? 18.098 14.444 -16.360 1.00 69.88 92 GLN A N 1
ATOM 719 C CA . GLN A 1 92 ? 16.767 14.027 -15.925 1.00 69.88 92 GLN A CA 1
ATOM 720 C C . GLN A 1 92 ? 16.821 13.208 -14.639 1.00 69.88 92 GLN A C 1
ATOM 722 O O . GLN A 1 92 ? 15.977 13.419 -13.781 1.00 69.88 92 GLN A O 1
ATOM 727 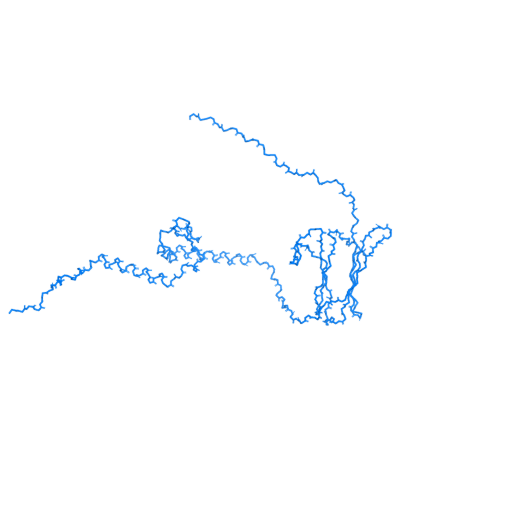N N . LEU A 1 93 ? 17.818 12.337 -14.467 1.00 62.88 93 LEU A N 1
ATOM 728 C CA . LEU A 1 93 ? 18.041 11.614 -13.213 1.00 62.88 93 LEU A CA 1
ATOM 729 C C . LEU A 1 93 ? 18.356 12.566 -12.048 1.00 62.88 93 LEU A C 1
ATOM 731 O O . LEU A 1 93 ? 17.933 12.298 -10.924 1.00 62.88 93 LEU A O 1
ATOM 735 N N . THR A 1 94 ? 19.053 13.681 -12.302 1.00 59.66 94 THR A N 1
ATOM 736 C CA . THR A 1 94 ? 19.324 14.705 -11.279 1.00 59.66 94 THR A CA 1
ATOM 737 C C . THR A 1 94 ? 18.120 15.600 -10.983 1.00 59.66 94 THR A C 1
ATOM 739 O O . THR A 1 94 ? 17.934 15.984 -9.833 1.00 59.66 94 THR A O 1
ATOM 742 N N . ASP A 1 95 ? 17.274 15.899 -11.972 1.00 59.41 95 ASP A N 1
ATOM 743 C CA . ASP A 1 95 ? 16.059 16.709 -11.781 1.00 59.41 95 ASP A CA 1
ATOM 744 C C . ASP A 1 95 ? 14.875 15.876 -11.258 1.00 59.41 95 ASP A C 1
ATOM 746 O O . ASP A 1 95 ? 13.975 16.390 -10.596 1.00 59.41 95 ASP A O 1
ATOM 750 N N . SER A 1 96 ? 14.888 14.560 -11.489 1.00 56.69 96 SER A N 1
ATOM 751 C CA . SER A 1 96 ? 13.960 13.590 -10.910 1.00 56.69 96 SER A CA 1
ATOM 752 C C . SER A 1 96 ? 14.488 13.009 -9.599 1.00 56.69 96 SER A C 1
ATOM 754 O O . SER A 1 96 ? 14.305 11.816 -9.335 1.00 56.69 96 SER A O 1
ATOM 756 N N . VAL A 1 97 ? 15.104 13.827 -8.742 1.00 52.91 97 VAL A N 1
ATOM 757 C CA . VAL A 1 97 ? 15.182 13.493 -7.315 1.00 52.91 97 VAL A CA 1
ATOM 758 C C . VAL A 1 97 ? 13.760 13.603 -6.764 1.00 52.91 97 VAL A C 1
ATOM 760 O O . VAL A 1 97 ? 13.364 14.553 -6.095 1.00 52.91 97 VAL A O 1
ATOM 763 N N . GLN A 1 98 ? 12.965 12.569 -7.054 1.00 58.19 98 GLN A N 1
ATOM 764 C CA . GLN A 1 98 ? 12.016 12.045 -6.087 1.00 58.19 98 GLN A CA 1
ATOM 765 C C . GLN A 1 98 ? 12.765 12.038 -4.749 1.00 58.19 98 GLN A C 1
ATOM 767 O O . GLN A 1 98 ? 13.897 11.539 -4.732 1.00 58.19 98 GLN A O 1
ATOM 772 N N . PRO A 1 99 ? 12.207 12.607 -3.664 1.00 59.06 99 PRO A N 1
ATOM 773 C CA . PRO A 1 99 ? 12.877 12.584 -2.371 1.00 59.06 99 PRO A CA 1
ATOM 774 C C . PRO A 1 99 ? 13.342 11.154 -2.138 1.00 59.06 99 PRO A C 1
ATOM 776 O O . PRO A 1 99 ? 12.523 10.241 -2.276 1.00 59.06 99 PRO A O 1
ATOM 779 N N . ILE A 1 100 ? 14.654 10.973 -1.919 1.00 57.94 100 ILE A N 1
ATOM 780 C CA . ILE A 1 100 ? 15.288 9.670 -1.702 1.00 57.94 100 ILE A CA 1
ATOM 781 C C . ILE A 1 100 ? 14.386 8.940 -0.724 1.00 57.94 100 ILE A C 1
ATOM 783 O O . ILE A 1 100 ? 14.316 9.304 0.451 1.00 57.94 100 ILE A O 1
ATOM 787 N N . LYS A 1 101 ? 13.604 7.979 -1.230 1.00 59.19 101 LYS A N 1
ATOM 788 C CA . LYS A 1 101 ? 12.752 7.185 -0.358 1.00 59.19 101 LYS A CA 1
ATOM 789 C C . LYS A 1 101 ? 13.748 6.509 0.568 1.00 59.19 101 LYS A C 1
ATOM 791 O O . LYS A 1 101 ? 14.639 5.837 0.042 1.00 59.19 101 LYS A O 1
ATOM 796 N N . PRO A 1 102 ? 13.678 6.738 1.890 1.00 61.91 102 PRO A N 1
ATOM 797 C CA . PRO A 1 102 ? 14.607 6.103 2.804 1.00 61.91 102 PRO A CA 1
ATOM 798 C C . PRO A 1 102 ? 14.565 4.613 2.492 1.00 61.91 102 PRO A C 1
ATOM 800 O O . PRO A 1 102 ? 13.487 4.014 2.489 1.00 61.91 102 PRO A O 1
ATOM 803 N N . HIS A 1 103 ? 15.709 4.049 2.107 1.00 62.81 103 HIS A N 1
ATOM 804 C CA . HIS A 1 103 ? 15.799 2.637 1.790 1.00 62.81 103 HIS A CA 1
ATOM 805 C C . HIS A 1 103 ? 15.651 1.887 3.113 1.00 62.81 103 HIS A C 1
ATOM 807 O O . HIS A 1 103 ? 16.620 1.666 3.831 1.00 62.81 103 HIS A O 1
ATOM 813 N N . TYR A 1 104 ? 14.419 1.538 3.472 1.00 68.56 104 TYR A N 1
ATOM 814 C CA . TYR A 1 104 ? 14.153 0.707 4.633 1.00 68.56 104 TYR A CA 1
ATOM 815 C C . TYR A 1 104 ? 14.490 -0.737 4.264 1.00 68.56 104 TYR A C 1
ATOM 817 O O . TYR A 1 104 ? 13.930 -1.304 3.326 1.00 68.56 104 TYR A O 1
ATOM 825 N N . GLU A 1 105 ? 15.430 -1.343 4.984 1.00 73.69 105 GLU A N 1
ATOM 826 C CA . GLU A 1 105 ? 15.600 -2.790 4.922 1.00 73.69 105 GLU A CA 1
ATOM 827 C C . GLU A 1 105 ? 14.326 -3.437 5.473 1.00 73.69 105 GLU A C 1
ATOM 829 O O . GLU A 1 105 ? 13.984 -3.304 6.651 1.00 73.69 105 GLU A O 1
ATOM 834 N N . VAL A 1 106 ? 13.568 -4.093 4.592 1.00 74.62 106 VAL A N 1
ATOM 835 C CA . VAL A 1 106 ? 12.373 -4.837 4.989 1.00 74.62 106 VAL A CA 1
ATOM 836 C C . VAL A 1 106 ? 12.832 -6.031 5.815 1.00 74.62 106 VAL A C 1
ATOM 838 O O . VAL A 1 106 ? 13.446 -6.959 5.283 1.00 74.62 106 VAL A O 1
ATOM 841 N N . ARG A 1 107 ? 12.533 -6.010 7.117 1.00 76.19 107 ARG A N 1
ATOM 842 C CA . ARG A 1 107 ? 12.789 -7.142 8.010 1.00 76.19 107 ARG A CA 1
ATOM 843 C C . ARG A 1 107 ? 12.010 -8.350 7.494 1.00 76.19 107 ARG A C 1
ATOM 845 O O . ARG A 1 107 ? 10.801 -8.275 7.285 1.00 76.19 107 ARG A O 1
ATOM 852 N N . LYS A 1 108 ? 12.720 -9.448 7.233 1.00 79.38 108 LYS A N 1
ATOM 853 C CA . LYS A 1 108 ? 12.124 -10.720 6.817 1.00 79.38 108 LYS A CA 1
ATOM 854 C C . LYS A 1 108 ? 11.879 -11.554 8.068 1.00 79.38 108 LYS A C 1
ATOM 856 O O . LYS A 1 108 ? 12.831 -11.900 8.758 1.00 79.38 108 LYS A O 1
ATOM 861 N N . PHE A 1 109 ? 10.623 -11.880 8.331 1.00 83.94 109 PHE A N 1
ATOM 862 C CA . PHE A 1 109 ? 10.200 -12.708 9.457 1.00 83.94 109 PHE A CA 1
ATOM 863 C C . PHE A 1 109 ? 9.293 -13.841 8.973 1.00 83.94 109 PHE A C 1
ATOM 865 O O . PHE A 1 109 ? 8.663 -13.749 7.914 1.00 83.94 109 PHE A O 1
ATOM 872 N N . ILE A 1 110 ? 9.241 -14.922 9.750 1.00 89.94 110 ILE A N 1
ATOM 873 C CA . ILE A 1 110 ? 8.330 -16.042 9.507 1.00 89.94 110 ILE A CA 1
ATOM 874 C C . ILE A 1 110 ? 6.950 -15.630 10.011 1.00 89.94 110 ILE A C 1
ATOM 876 O O . ILE A 1 110 ? 6.816 -15.189 11.150 1.00 89.94 110 ILE A O 1
ATOM 880 N N . LYS A 1 111 ? 5.928 -15.759 9.161 1.00 93.19 111 LYS A N 1
ATOM 881 C CA . LYS A 1 111 ? 4.558 -15.420 9.544 1.00 93.19 111 LYS A CA 1
ATOM 882 C C . LYS A 1 111 ? 3.913 -16.567 10.311 1.00 93.19 111 LYS A C 1
ATOM 884 O O . LYS A 1 111 ? 3.941 -17.697 9.836 1.00 93.19 111 LYS A O 1
ATOM 889 N N . ILE A 1 112 ? 3.307 -16.263 11.457 1.00 92.81 112 ILE A N 1
ATOM 890 C CA . ILE A 1 112 ? 2.707 -17.272 12.355 1.00 92.81 112 ILE A CA 1
ATOM 891 C C . ILE A 1 112 ? 1.242 -17.601 12.026 1.00 92.81 112 ILE A C 1
ATOM 893 O O . ILE A 1 112 ? 0.666 -18.523 12.594 1.00 92.81 112 ILE A O 1
ATOM 897 N N . GLY A 1 113 ? 0.634 -16.863 11.093 1.00 95.44 113 GLY A N 1
ATOM 898 C CA . GLY A 1 113 ? -0.748 -17.054 10.656 1.00 95.44 113 GLY A CA 1
ATOM 899 C C . GLY A 1 113 ? -1.606 -15.805 10.838 1.00 95.44 113 GLY A C 1
ATOM 900 O O . GLY A 1 113 ? -1.095 -14.689 10.941 1.00 95.44 113 GLY A O 1
ATOM 901 N N . ARG A 1 114 ? -2.929 -15.985 10.837 1.00 95.81 114 ARG A N 1
ATOM 902 C CA . ARG A 1 114 ? -3.905 -14.888 10.928 1.00 95.81 114 ARG A CA 1
ATOM 903 C C . ARG A 1 114 ? -4.259 -14.588 12.389 1.00 95.81 114 ARG A C 1
ATOM 905 O O . ARG A 1 114 ? -4.482 -15.531 13.144 1.00 95.81 114 ARG A O 1
ATOM 912 N N . PRO A 1 115 ? -4.354 -13.310 12.786 1.00 97.00 115 PRO A N 1
ATOM 913 C CA . PRO A 1 115 ? -4.753 -12.929 14.134 1.00 97.00 115 PRO A CA 1
ATOM 914 C C . PRO A 1 115 ? -6.248 -13.187 14.369 1.00 97.00 115 PRO A C 1
ATOM 916 O O . PRO A 1 115 ? -7.053 -13.199 13.428 1.00 97.00 115 PRO A O 1
ATOM 919 N N . GLY A 1 116 ? -6.625 -13.355 15.637 1.00 97.06 116 GLY A N 1
ATOM 920 C CA . GLY A 1 116 ? -8.026 -13.433 16.046 1.00 97.06 116 GLY A CA 1
ATOM 921 C C . GLY A 1 116 ? -8.708 -12.073 15.903 1.00 97.06 116 GLY A C 1
ATOM 922 O O . GLY A 1 116 ? -8.084 -11.036 16.114 1.00 97.06 116 GLY A O 1
ATOM 923 N N . TYR A 1 117 ? -9.990 -12.044 15.536 1.00 97.06 117 TYR A N 1
ATOM 924 C CA . TYR A 1 117 ? -10.719 -10.785 15.393 1.00 97.06 117 TYR A CA 1
ATOM 925 C C . TYR A 1 117 ? -12.190 -10.898 15.787 1.00 97.06 117 TYR A C 1
ATOM 927 O O . TYR A 1 117 ? -12.820 -11.949 15.674 1.00 97.06 117 TYR A O 1
ATOM 935 N N . LYS A 1 118 ? -12.759 -9.762 16.185 1.00 97.62 118 LYS A N 1
ATOM 936 C CA . LYS A 1 118 ? -14.183 -9.557 16.429 1.00 97.62 118 LYS A CA 1
ATOM 937 C C . LYS A 1 118 ? -14.609 -8.235 15.803 1.00 97.62 118 LYS A C 1
ATOM 939 O O . LYS A 1 118 ? -13.974 -7.204 16.007 1.00 97.62 118 LYS A O 1
ATOM 944 N N . VAL A 1 119 ? -15.703 -8.267 15.047 1.00 97.31 119 VAL A N 1
ATOM 945 C CA . VAL A 1 119 ? -16.273 -7.080 14.401 1.00 97.31 119 VAL A CA 1
ATOM 946 C C . VAL A 1 119 ? -17.665 -6.840 14.957 1.00 97.31 119 VAL A C 1
ATOM 948 O O . VAL A 1 119 ? -18.538 -7.699 14.848 1.00 97.31 119 VAL A O 1
ATOM 951 N N . THR A 1 120 ? -17.881 -5.663 15.532 1.00 97.12 120 THR A N 1
ATOM 952 C CA . THR A 1 120 ? -19.179 -5.248 16.064 1.00 97.12 120 THR A CA 1
ATOM 953 C C . THR A 1 120 ? -19.750 -4.151 15.180 1.00 97.12 120 THR A C 1
ATOM 955 O O . THR A 1 120 ? -19.136 -3.102 14.994 1.00 97.12 120 THR A O 1
ATOM 958 N N . LYS A 1 121 ? -20.940 -4.392 14.627 1.00 95.69 121 LYS A N 1
ATOM 959 C CA . LYS A 1 121 ? -21.715 -3.373 13.914 1.00 95.69 121 LYS A CA 1
ATOM 960 C C . LYS A 1 121 ? -22.549 -2.613 14.934 1.00 95.69 121 LYS A C 1
ATOM 962 O O . LYS A 1 121 ? -23.282 -3.230 15.701 1.00 95.69 121 LYS A O 1
ATOM 967 N N . GLN A 1 122 ? -22.437 -1.298 14.939 1.00 93.88 122 GLN A N 1
ATOM 968 C CA . GLN A 1 122 ? -23.109 -0.426 15.891 1.00 93.88 122 GLN A CA 1
ATOM 969 C C . GLN A 1 122 ? -23.950 0.608 15.145 1.00 93.88 122 GLN A C 1
ATOM 971 O O . GLN A 1 122 ? -23.696 0.939 13.982 1.00 93.88 122 GLN A O 1
ATOM 976 N N . ARG A 1 123 ? -24.991 1.098 15.814 1.00 93.12 123 ARG A N 1
ATOM 977 C CA . ARG A 1 123 ? -25.792 2.219 15.340 1.00 93.12 123 ARG A CA 1
ATOM 978 C C . ARG A 1 123 ? -26.019 3.161 16.504 1.00 93.12 123 ARG A C 1
ATOM 980 O O . ARG A 1 123 ? -26.549 2.750 17.530 1.00 93.12 123 ARG A O 1
ATOM 987 N N . ASP A 1 124 ? -25.596 4.398 16.325 1.00 89.06 124 ASP A N 1
ATOM 988 C CA . ASP A 1 124 ? -25.790 5.460 17.298 1.00 89.06 124 ASP A CA 1
ATOM 989 C C . ASP A 1 124 ? -27.298 5.789 17.385 1.00 89.06 124 ASP A C 1
ATOM 991 O O . ASP A 1 124 ? -27.925 5.989 16.336 1.00 89.06 124 ASP A O 1
ATOM 995 N N . PRO A 1 125 ? -27.913 5.758 18.581 1.00 89.69 125 PRO A N 1
ATOM 996 C CA . PRO A 1 125 ? -29.362 5.896 18.727 1.00 89.69 125 PRO A CA 1
ATOM 997 C C . PRO A 1 125 ? -29.862 7.300 18.367 1.00 89.69 125 PRO A C 1
ATOM 999 O O . PRO A 1 125 ? -30.929 7.424 17.764 1.00 89.69 125 PRO A O 1
ATOM 1002 N N . ASP A 1 126 ? -29.074 8.335 18.660 1.00 88.44 126 ASP A N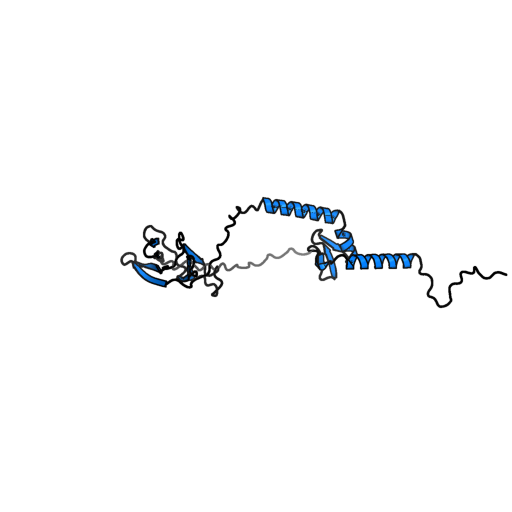 1
ATOM 1003 C CA . ASP A 1 126 ? -29.467 9.732 18.475 1.00 88.44 126 ASP A CA 1
ATOM 1004 C C . ASP A 1 126 ? -29.238 10.176 17.030 1.00 88.44 126 ASP A C 1
ATOM 1006 O O . ASP A 1 126 ? -30.136 10.656 16.338 1.00 88.44 126 ASP A O 1
ATOM 1010 N N . THR A 1 127 ? -28.025 9.949 16.528 1.00 87.38 127 THR A N 1
ATOM 1011 C CA . THR A 1 127 ? -27.619 10.383 15.185 1.00 87.38 127 THR A CA 1
ATOM 1012 C C . THR A 1 127 ? -28.026 9.394 14.096 1.00 87.38 127 THR A C 1
ATOM 1014 O O . THR A 1 127 ? -27.943 9.711 12.910 1.00 87.38 127 THR A O 1
ATOM 1017 N N . LYS A 1 128 ? -28.449 8.174 14.459 1.00 88.75 128 LYS A N 1
ATOM 1018 C CA . LYS A 1 128 ? -28.734 7.053 13.541 1.00 88.75 128 LYS A CA 1
ATOM 1019 C C . LYS A 1 128 ? -27.547 6.641 12.663 1.00 88.75 128 LYS A C 1
ATOM 1021 O O . LYS A 1 128 ? -27.742 5.820 11.756 1.00 88.75 128 LYS A O 1
ATOM 1026 N N . GLN A 1 129 ? -26.346 7.163 12.926 1.00 90.56 129 GLN A N 1
ATOM 1027 C CA . GLN A 1 129 ? -25.120 6.824 12.210 1.00 90.56 129 GLN A CA 1
ATOM 1028 C C . GLN A 1 129 ? -24.759 5.359 12.442 1.00 90.56 129 GLN A C 1
ATOM 1030 O O . GLN A 1 129 ? -24.886 4.839 13.548 1.00 90.56 129 GLN A O 1
ATOM 1035 N N . GLN A 1 130 ? -24.299 4.690 11.390 1.00 94.19 130 GLN A N 1
ATOM 1036 C CA . GLN A 1 130 ? -23.774 3.331 11.484 1.00 94.19 130 GLN A CA 1
ATOM 1037 C C . GLN A 1 130 ? -22.272 3.395 11.739 1.00 94.19 130 GLN A C 1
ATOM 1039 O O . GLN A 1 130 ? -21.568 4.139 11.058 1.00 94.19 130 GLN A O 1
ATOM 1044 N N . SER A 1 131 ? -21.779 2.588 12.668 1.00 95.12 131 SER A N 1
ATOM 1045 C CA . SER A 1 131 ? -20.360 2.468 12.987 1.00 95.12 131 SER A CA 1
ATOM 1046 C C . SER A 1 131 ? -19.911 1.013 13.006 1.00 95.12 131 SER A C 1
ATOM 1048 O O . SER A 1 131 ? -20.707 0.076 13.127 1.00 95.12 131 SER A O 1
ATOM 1050 N N . LEU A 1 132 ? -18.607 0.826 12.837 1.00 96.75 132 LEU A N 1
ATOM 1051 C CA . LEU A 1 132 ? -17.942 -0.461 12.939 1.00 96.75 132 LEU A CA 1
ATOM 1052 C C . LEU A 1 132 ? -16.852 -0.358 14.000 1.00 96.75 132 LEU A C 1
ATOM 1054 O O . LEU A 1 132 ? -16.028 0.555 13.954 1.00 96.75 132 LEU A O 1
ATOM 1058 N N . LEU A 1 133 ? -16.853 -1.312 14.927 1.00 97.12 133 LEU A N 1
ATOM 1059 C CA . LEU A 1 133 ? -15.801 -1.514 15.914 1.00 97.12 133 LEU A CA 1
ATOM 1060 C C . LEU A 1 133 ? -15.076 -2.819 15.594 1.00 97.12 133 LEU A C 1
ATOM 1062 O O . LEU A 1 133 ? -15.676 -3.897 15.604 1.00 97.12 133 LEU A O 1
ATOM 1066 N N . PHE A 1 134 ? -13.785 -2.708 15.327 1.00 98.06 134 PHE A N 1
ATOM 1067 C CA . PHE A 1 134 ? -12.873 -3.819 15.122 1.00 98.06 134 PHE A CA 1
ATOM 1068 C C . PHE A 1 134 ? -12.062 -4.025 16.391 1.00 98.06 134 PHE A C 1
ATOM 1070 O O . PHE A 1 134 ? -11.459 -3.084 16.901 1.00 98.06 134 PHE A O 1
ATOM 1077 N N . GLN A 1 135 ? -12.041 -5.262 16.867 1.00 97.81 135 GLN A N 1
ATOM 1078 C CA . GLN A 1 135 ? -11.161 -5.737 17.922 1.00 97.81 135 GLN A CA 1
ATOM 1079 C C . GLN A 1 135 ? -10.307 -6.850 17.326 1.00 97.81 135 GLN A C 1
ATOM 1081 O O . GLN A 1 135 ? -10.848 -7.829 16.813 1.00 97.81 135 GLN A O 1
ATOM 1086 N N . ILE A 1 136 ? -8.990 -6.694 17.367 1.00 98.00 136 ILE A N 1
ATOM 1087 C CA . ILE A 1 136 ? -8.036 -7.670 16.841 1.00 98.00 136 ILE A CA 1
ATOM 1088 C C . ILE A 1 136 ? -7.103 -8.077 17.963 1.00 98.00 136 ILE A C 1
ATOM 1090 O O . ILE A 1 136 ? -6.584 -7.224 18.680 1.00 98.00 136 ILE A O 1
ATOM 1094 N N . ASP A 1 137 ? -6.923 -9.379 18.105 1.00 97.31 137 ASP A N 1
ATOM 1095 C CA . ASP A 1 137 ? -6.122 -9.990 19.148 1.00 97.31 137 ASP A CA 1
ATOM 1096 C C . ASP A 1 137 ? -4.772 -10.436 18.580 1.00 97.31 137 ASP A C 1
ATOM 1098 O O . ASP A 1 137 ? -4.719 -11.192 17.602 1.00 97.31 137 ASP A O 1
ATOM 1102 N N . TYR A 1 138 ? -3.688 -9.945 19.181 1.00 96.88 138 TYR A N 1
ATOM 1103 C CA . TYR A 1 138 ? -2.313 -10.197 18.756 1.00 96.88 138 TYR A CA 1
ATOM 1104 C C . TYR A 1 138 ? -1.457 -10.784 19.898 1.00 96.88 138 TYR A C 1
ATOM 1106 O O . TYR A 1 138 ? -0.448 -10.185 20.279 1.00 96.88 138 TYR A O 1
ATOM 1114 N N . PRO A 1 139 ? -1.807 -11.962 20.449 1.00 95.50 139 PRO A N 1
ATOM 1115 C CA . PRO A 1 139 ? -1.144 -12.521 21.632 1.00 95.50 139 PRO A CA 1
ATOM 1116 C C . PRO A 1 139 ? 0.373 -12.733 21.458 1.00 95.50 139 PRO A C 1
ATOM 1118 O O . PRO A 1 139 ? 1.134 -12.567 22.414 1.00 95.50 139 PRO A O 1
ATOM 1121 N N . GLU A 1 140 ? 0.834 -13.023 20.239 1.00 93.88 140 GLU A N 1
ATOM 1122 C CA . GLU A 1 140 ? 2.242 -13.293 19.902 1.00 93.88 140 GLU A CA 1
ATOM 1123 C C . GLU A 1 140 ? 2.879 -12.183 19.037 1.00 93.88 140 GLU A C 1
ATOM 1125 O O . GLU A 1 140 ? 3.736 -12.446 18.196 1.00 93.88 140 GLU A O 1
ATOM 1130 N N . ILE A 1 141 ? 2.452 -10.922 19.198 1.00 93.94 141 ILE A N 1
ATOM 1131 C CA . ILE A 1 141 ? 3.087 -9.783 18.509 1.00 93.94 141 ILE A CA 1
ATOM 1132 C C . ILE A 1 141 ? 4.554 -9.613 18.921 1.00 93.94 141 ILE A C 1
ATOM 1134 O O . ILE A 1 141 ? 4.899 -9.802 20.090 1.00 93.94 141 ILE A O 1
ATOM 1138 N N . SER A 1 142 ? 5.404 -9.222 17.970 1.00 91.38 142 SER A N 1
ATOM 1139 C CA . SER A 1 142 ? 6.812 -8.926 18.238 1.00 91.38 142 SER A CA 1
ATOM 1140 C C . SER A 1 142 ? 6.993 -7.688 19.120 1.00 91.38 142 SER A C 1
ATOM 1142 O O . SER A 1 142 ? 6.219 -6.728 19.054 1.00 91.38 142 SER A O 1
ATOM 1144 N N . ASP A 1 143 ? 8.067 -7.686 19.908 1.00 86.94 143 ASP A N 1
ATOM 1145 C CA . ASP A 1 143 ? 8.393 -6.585 20.813 1.00 86.94 143 ASP A CA 1
ATOM 1146 C C . ASP A 1 143 ? 8.610 -5.268 20.054 1.00 86.94 143 ASP A C 1
ATOM 1148 O O . ASP A 1 143 ? 9.199 -5.231 18.971 1.00 86.94 143 ASP A O 1
ATOM 1152 N N . ASN A 1 144 ? 8.155 -4.160 20.645 1.00 87.50 144 ASN A N 1
ATOM 1153 C CA . ASN A 1 144 ? 8.225 -2.804 20.082 1.00 87.50 144 ASN A CA 1
ATOM 1154 C C . ASN A 1 144 ? 7.448 -2.586 18.767 1.00 87.50 144 ASN A C 1
ATOM 1156 O O . ASN A 1 144 ? 7.612 -1.544 18.126 1.00 87.50 144 ASN A O 1
ATOM 1160 N N . ILE A 1 145 ? 6.585 -3.522 18.360 1.00 91.38 145 ILE A N 1
ATOM 1161 C CA . ILE A 1 145 ? 5.702 -3.348 17.205 1.00 91.38 145 ILE A CA 1
ATOM 1162 C C . ILE A 1 145 ? 4.314 -2.909 17.666 1.00 91.38 145 ILE A C 1
ATOM 1164 O O . ILE A 1 145 ? 3.678 -3.538 18.507 1.00 91.38 145 ILE A O 1
ATOM 1168 N N . VAL A 1 146 ? 3.823 -1.824 17.065 1.00 94.12 146 VAL A N 1
ATOM 1169 C CA . VAL A 1 146 ? 2.440 -1.364 17.224 1.00 94.12 146 VAL A CA 1
ATOM 1170 C C . VAL A 1 146 ? 1.658 -1.737 15.963 1.00 94.12 146 VAL A C 1
ATOM 1172 O O . VAL A 1 146 ? 2.114 -1.404 14.860 1.00 94.12 146 VAL A O 1
ATOM 1175 N N . PRO A 1 147 ? 0.491 -2.397 16.087 1.00 96.50 147 PRO A N 1
ATOM 1176 C CA . PRO A 1 147 ? -0.359 -2.709 14.947 1.00 96.50 147 PRO A CA 1
ATOM 1177 C C . PRO A 1 147 ? -0.726 -1.462 14.145 1.00 96.50 147 PRO A C 1
ATOM 1179 O O . PRO A 1 147 ? -1.022 -0.398 14.693 1.00 96.50 147 PRO A O 1
ATOM 1182 N N . LYS A 1 148 ? -0.735 -1.601 12.822 1.00 96.25 148 LYS A N 1
ATOM 1183 C CA . LYS A 1 148 ? -1.103 -0.534 11.889 1.00 96.25 148 LYS A CA 1
ATOM 1184 C C . LYS A 1 148 ? -2.348 -0.917 11.115 1.00 96.25 148 LYS A C 1
ATOM 1186 O O . LYS A 1 148 ? -2.624 -2.094 10.892 1.00 96.25 148 LYS A O 1
ATOM 1191 N N . HIS A 1 149 ? -3.070 0.098 10.660 1.00 96.56 149 HIS A N 1
ATOM 1192 C CA . HIS A 1 149 ? -4.240 -0.067 9.813 1.00 96.56 149 HIS A CA 1
ATOM 1193 C C . HIS A 1 149 ? -4.158 0.843 8.587 1.00 96.56 149 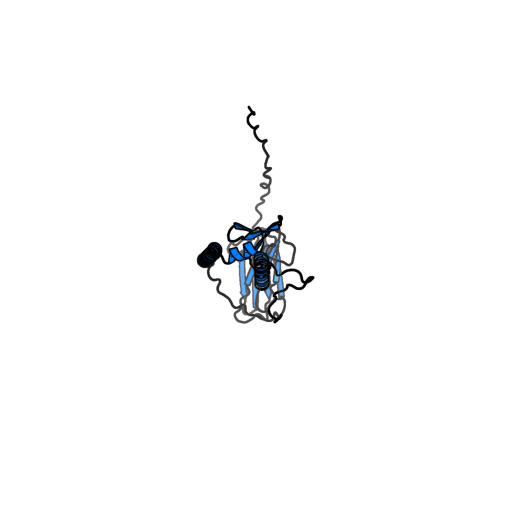HIS A C 1
ATOM 1195 O O . HIS A 1 149 ? -3.454 1.857 8.599 1.00 96.56 149 HIS A O 1
ATOM 1201 N N . ARG A 1 150 ? -4.875 0.486 7.521 1.00 95.44 150 ARG A N 1
ATOM 1202 C CA . ARG A 1 150 ? -4.973 1.308 6.309 1.00 95.44 150 ARG A CA 1
ATOM 1203 C C . ARG A 1 150 ? -6.273 1.033 5.558 1.00 95.44 150 ARG A C 1
ATOM 1205 O O . ARG A 1 150 ? -6.629 -0.121 5.355 1.00 95.44 150 ARG A O 1
ATOM 1212 N N . PHE A 1 151 ? -6.925 2.090 5.078 1.00 94.69 151 PHE A N 1
ATOM 1213 C CA . PHE A 1 151 ? -7.982 1.981 4.071 1.00 94.69 151 PHE A CA 1
ATOM 1214 C C . PHE A 1 151 ? -7.350 1.864 2.681 1.00 94.69 151 PHE A C 1
ATOM 1216 O O . PHE A 1 151 ? -6.481 2.659 2.316 1.00 94.69 151 PHE A O 1
ATOM 1223 N N . MET A 1 152 ? -7.779 0.863 1.925 1.00 94.12 152 MET A N 1
ATOM 1224 C CA . MET A 1 152 ? -7.300 0.545 0.586 1.00 94.12 152 MET A CA 1
ATOM 1225 C C . MET A 1 152 ? -8.481 0.502 -0.384 1.00 94.12 152 MET A C 1
ATOM 1227 O O . MET A 1 152 ? -9.543 -0.044 -0.072 1.00 94.12 152 MET A O 1
ATOM 1231 N N . SER A 1 153 ? -8.297 1.080 -1.568 1.00 92.88 153 SER A N 1
ATOM 1232 C CA . SER A 1 153 ? -9.293 1.028 -2.640 1.00 92.88 153 SER A CA 1
ATOM 1233 C C . SER A 1 153 ? -9.405 -0.377 -3.242 1.00 92.88 153 SER A C 1
ATOM 1235 O O . SER A 1 153 ? -8.417 -1.107 -3.321 1.00 92.88 153 SER A O 1
ATOM 1237 N N . GLY A 1 154 ? -10.583 -0.741 -3.759 1.00 89.50 154 GLY A N 1
ATOM 1238 C CA . GLY A 1 154 ? -10.775 -2.006 -4.477 1.00 89.50 154 GLY A CA 1
ATOM 1239 C C . GLY A 1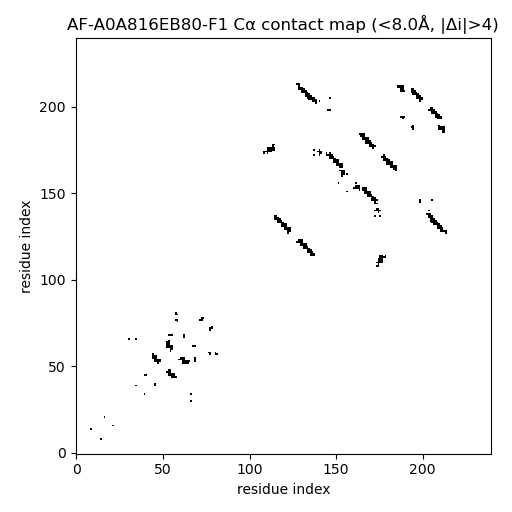 154 ? -9.893 -2.187 -5.723 1.00 89.50 154 GLY A C 1
ATOM 1240 O O . GLY A 1 154 ? -9.695 -3.322 -6.147 1.00 89.50 154 GLY A O 1
ATOM 1241 N N . PHE A 1 155 ? -9.329 -1.103 -6.273 1.00 88.25 155 PHE A N 1
ATOM 1242 C CA . PHE A 1 155 ? -8.375 -1.139 -7.395 1.00 88.25 155 PHE A CA 1
ATOM 1243 C C . PHE A 1 155 ? -6.924 -1.429 -6.993 1.00 88.25 155 PHE A C 1
ATOM 1245 O O . PHE A 1 155 ? -6.121 -1.762 -7.857 1.00 88.25 155 PHE A O 1
ATOM 1252 N N . GLU A 1 156 ? -6.568 -1.260 -5.718 1.00 86.88 156 GLU A N 1
ATOM 1253 C CA . GLU A 1 156 ? -5.194 -1.473 -5.237 1.00 86.88 156 GLU A CA 1
ATOM 1254 C C . GLU A 1 156 ? -4.912 -2.939 -4.885 1.00 86.88 156 GLU A C 1
ATOM 1256 O O . GLU A 1 156 ? -3.755 -3.345 -4.802 1.00 86.88 156 GLU A O 1
ATOM 1261 N N . GLN A 1 157 ? -5.958 -3.730 -4.645 1.00 85.50 157 GLN A N 1
ATOM 1262 C CA . GLN A 1 157 ? -5.830 -5.144 -4.307 1.00 85.50 157 GLN A CA 1
ATOM 1263 C C . GLN A 1 157 ? -5.860 -6.023 -5.571 1.00 85.50 157 GLN A C 1
ATOM 1265 O O . GLN A 1 157 ? -6.501 -5.677 -6.561 1.00 85.50 157 GLN A O 1
ATOM 1270 N N . HIS A 1 158 ? -5.182 -7.172 -5.524 1.00 86.31 158 HIS A N 1
ATOM 1271 C CA . HIS A 1 158 ? -5.017 -8.096 -6.659 1.00 86.31 158 HIS A CA 1
ATOM 1272 C C . HIS A 1 158 ? -5.687 -9.469 -6.449 1.00 86.31 158 HIS A C 1
ATOM 1274 O O . HIS A 1 158 ? -5.409 -10.404 -7.195 1.00 86.31 158 HIS A O 1
ATOM 1280 N N . VAL A 1 159 ? -6.519 -9.621 -5.415 1.00 88.12 159 VAL A N 1
ATOM 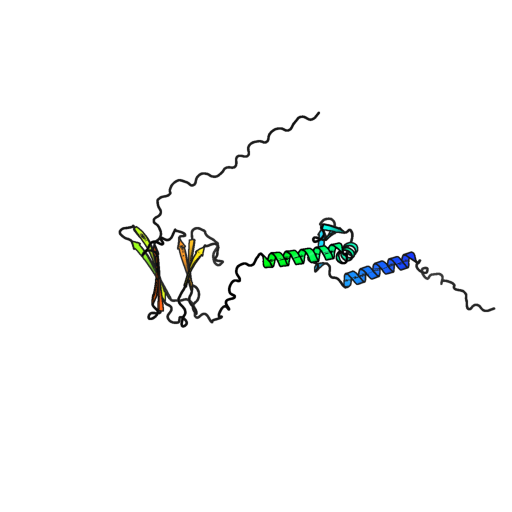1281 C CA . VAL A 1 159 ? -7.138 -10.903 -5.034 1.00 88.12 159 VAL A CA 1
ATOM 1282 C C . VAL A 1 159 ? -8.510 -11.069 -5.688 1.00 88.12 159 VAL A C 1
ATOM 1284 O O . VAL A 1 159 ? -8.786 -12.091 -6.306 1.00 88.12 159 VAL A O 1
ATOM 1287 N N . GLU A 1 160 ? -9.368 -10.060 -5.567 1.00 87.38 160 GLU A N 1
ATOM 1288 C CA . GLU A 1 160 ? -10.702 -10.024 -6.169 1.00 87.38 160 GLU A CA 1
ATOM 1289 C C . GLU A 1 160 ? -10.731 -9.100 -7.395 1.00 87.38 160 GLU A C 1
ATOM 1291 O O . GLU A 1 160 ? -9.863 -8.244 -7.577 1.00 87.38 160 GLU A O 1
ATOM 1296 N N . ALA A 1 161 ? -11.765 -9.224 -8.230 1.00 89.38 161 ALA A N 1
ATOM 1297 C CA . ALA A 1 161 ? -12.004 -8.253 -9.292 1.00 89.38 161 ALA A CA 1
ATOM 1298 C C . ALA A 1 161 ? -12.256 -6.848 -8.691 1.00 89.38 161 ALA A C 1
ATOM 1300 O O . ALA A 1 161 ? -13.019 -6.734 -7.724 1.00 89.38 161 ALA A O 1
ATOM 1301 N N . PRO A 1 162 ? -11.659 -5.774 -9.240 1.00 89.50 162 PRO A N 1
ATOM 1302 C CA . PRO A 1 162 ? -11.849 -4.429 -8.708 1.00 89.50 162 PRO A CA 1
ATOM 1303 C C . PRO A 1 162 ? -13.313 -3.967 -8.749 1.00 89.50 162 PRO A C 1
ATOM 1305 O O . PRO A 1 162 ? -13.923 -3.900 -9.815 1.00 89.50 162 PRO A O 1
ATOM 1308 N N . ASP A 1 163 ? -13.863 -3.582 -7.593 1.00 90.25 163 ASP A N 1
ATOM 1309 C CA . ASP A 1 163 ? -15.202 -2.992 -7.462 1.00 90.25 163 ASP A CA 1
ATOM 1310 C C . ASP A 1 163 ? -15.130 -1.686 -6.658 1.00 90.25 163 ASP A C 1
ATOM 1312 O O . ASP A 1 163 ? -14.610 -1.647 -5.543 1.00 90.25 163 ASP A O 1
ATOM 1316 N N . ARG A 1 164 ? -15.684 -0.605 -7.223 1.00 89.62 164 ARG A N 1
ATOM 1317 C CA . ARG A 1 164 ? -15.690 0.748 -6.635 1.00 89.62 164 ARG A CA 1
ATOM 1318 C C . ARG A 1 164 ? -16.612 0.890 -5.429 1.00 89.62 164 ARG A C 1
ATOM 1320 O O . ARG A 1 164 ? -16.437 1.817 -4.640 1.00 89.62 164 ARG A O 1
ATOM 1327 N N . ARG A 1 165 ? -17.608 0.011 -5.302 1.00 91.69 165 ARG A N 1
ATOM 1328 C CA . ARG A 1 165 ? -18.598 0.040 -4.211 1.00 91.69 165 ARG A CA 1
ATOM 1329 C C . ARG A 1 165 ? -18.002 -0.391 -2.875 1.00 91.69 165 ARG A C 1
ATOM 1331 O O . ARG A 1 165 ? -18.598 -0.135 -1.830 1.00 91.69 165 ARG A O 1
ATOM 1338 N N . TRP A 1 166 ? -16.823 -1.006 -2.909 1.00 92.69 166 TRP A N 1
ATOM 1339 C CA . TRP A 1 166 ? -16.154 -1.566 -1.750 1.00 92.69 166 TRP A CA 1
ATOM 1340 C C . TRP A 1 166 ? -14.785 -0.927 -1.533 1.00 92.69 166 TRP A C 1
ATOM 1342 O O . TRP A 1 166 ? -14.074 -0.558 -2.467 1.00 92.69 166 TRP A O 1
ATOM 1352 N N . GLN A 1 167 ? -14.420 -0.826 -0.266 1.00 94.56 167 GLN A N 1
ATOM 1353 C CA . GLN A 1 167 ? -13.077 -0.538 0.208 1.00 94.56 167 GLN A CA 1
ATOM 1354 C C . GLN A 1 167 ? -12.630 -1.690 1.100 1.00 94.56 167 GLN A C 1
ATOM 1356 O O . GLN A 1 167 ? -13.447 -2.474 1.589 1.00 94.56 167 GLN A O 1
ATOM 1361 N N . TYR A 1 168 ? -11.329 -1.788 1.322 1.00 95.38 168 TYR A N 1
ATOM 1362 C CA . TYR A 1 168 ? -10.743 -2.795 2.189 1.00 95.38 168 TYR A CA 1
ATOM 1363 C C . TYR A 1 168 ? -10.030 -2.103 3.342 1.00 95.38 168 TYR A C 1
ATOM 1365 O O . TYR A 1 168 ? -9.169 -1.252 3.129 1.00 95.38 168 TYR A O 1
ATOM 1373 N N . LEU A 1 169 ? -10.396 -2.457 4.570 1.00 96.56 169 LEU A N 1
ATOM 1374 C CA . LEU A 1 169 ? -9.691 -2.020 5.767 1.00 96.56 169 LEU A CA 1
ATOM 1375 C C . LEU A 1 169 ? -8.676 -3.087 6.159 1.00 96.56 169 LEU A C 1
ATOM 1377 O O . LEU A 1 169 ? -9.059 -4.189 6.550 1.00 96.56 169 LEU A O 1
ATOM 1381 N N . LEU A 1 170 ? -7.395 -2.758 6.033 1.00 97.12 170 LEU A N 1
ATOM 1382 C CA . LEU A 1 170 ? -6.291 -3.652 6.343 1.00 97.12 170 LEU A CA 1
ATOM 1383 C C . LEU A 1 170 ? -5.804 -3.427 7.764 1.00 97.12 170 LEU A C 1
ATOM 1385 O O . LEU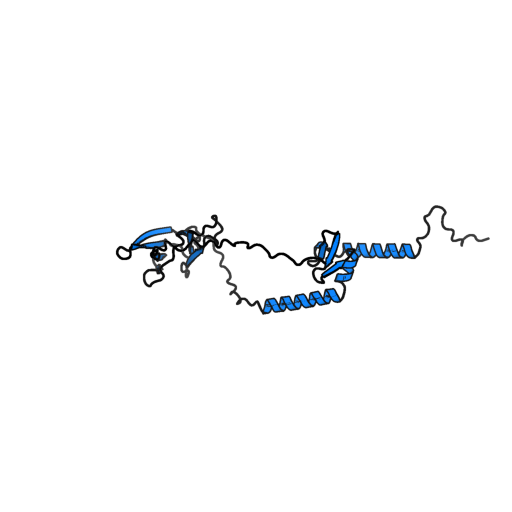 A 1 170 ? -5.732 -2.285 8.217 1.00 97.12 170 LEU A O 1
ATOM 1389 N N . PHE A 1 171 ? -5.375 -4.510 8.400 1.00 97.75 171 PHE A N 1
ATOM 1390 C CA . PHE A 1 171 ? -4.647 -4.498 9.659 1.00 97.75 171 PHE A CA 1
ATOM 1391 C C . PHE A 1 171 ? -3.384 -5.342 9.525 1.00 97.75 171 PHE A C 1
ATOM 1393 O O . PHE A 1 171 ? -3.427 -6.452 8.994 1.00 97.75 171 PHE A O 1
ATOM 1400 N N . ALA A 1 172 ? -2.260 -4.800 9.985 1.00 96.06 172 ALA A N 1
ATOM 1401 C CA . ALA A 1 172 ? -0.957 -5.437 9.888 1.00 96.06 172 ALA A CA 1
ATOM 1402 C C . ALA A 1 172 ? -0.172 -5.269 11.190 1.00 96.06 172 ALA A C 1
ATOM 1404 O O . ALA A 1 172 ? -0.030 -4.157 11.703 1.00 96.06 172 ALA A O 1
ATOM 1405 N N . ALA A 1 173 ? 0.380 -6.376 11.673 1.00 95.44 173 ALA A N 1
ATOM 1406 C CA . ALA A 1 173 ? 1.334 -6.426 12.767 1.00 95.44 173 ALA A CA 1
ATOM 1407 C C . ALA A 1 173 ? 2.271 -7.618 12.539 1.00 95.44 173 ALA A C 1
ATOM 1409 O O . ALA A 1 173 ? 1.815 -8.686 12.145 1.00 95.44 173 ALA A O 1
ATOM 1410 N N . GLU A 1 174 ? 3.568 -7.441 12.763 1.00 93.25 174 GLU A N 1
ATOM 1411 C CA . GLU A 1 174 ? 4.546 -8.534 12.742 1.00 93.25 174 GLU A CA 1
ATOM 1412 C C . GLU A 1 174 ? 4.406 -9.376 14.026 1.00 93.25 174 GLU A C 1
ATOM 1414 O O . GLU A 1 174 ? 4.265 -8.783 15.0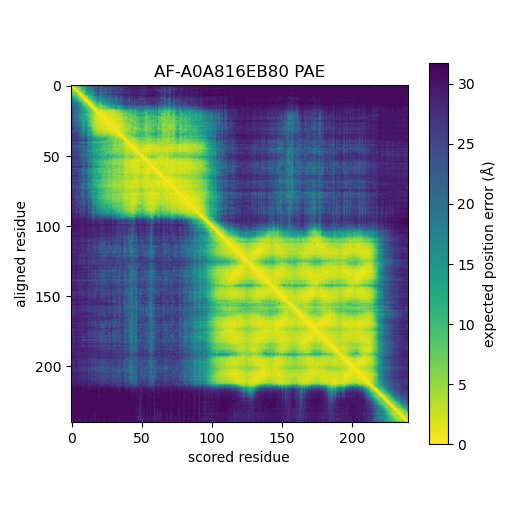99 1.00 93.25 174 GLU A O 1
ATOM 1419 N N . PRO A 1 175 ? 4.405 -10.723 13.963 1.00 94.69 175 PRO A N 1
ATOM 1420 C CA . PRO A 1 175 ? 4.652 -11.600 12.809 1.00 94.69 175 PRO A CA 1
ATOM 1421 C C . PRO A 1 175 ? 3.375 -12.127 12.125 1.00 94.69 175 PRO A C 1
ATOM 1423 O O . PRO A 1 175 ? 3.414 -13.095 11.366 1.00 94.69 175 PRO A O 1
ATOM 1426 N N . TYR A 1 176 ? 2.219 -11.526 12.376 1.00 96.06 176 TYR A N 1
ATOM 1427 C CA . TYR A 1 176 ? 0.956 -11.983 11.809 1.00 96.06 176 TYR A CA 1
ATOM 1428 C C . TYR A 1 176 ? 0.812 -11.663 10.314 1.00 96.06 176 TYR A C 1
ATOM 1430 O O . TYR A 1 176 ? 1.419 -10.747 9.750 1.00 96.06 176 TYR A O 1
ATOM 1438 N N . GLU A 1 177 ? -0.043 -12.432 9.645 1.00 94.94 177 GLU A N 1
ATOM 1439 C CA . GLU A 1 177 ? -0.522 -12.104 8.312 1.00 94.94 177 GLU A CA 1
ATOM 1440 C C . GLU A 1 177 ? -1.388 -10.844 8.342 1.00 94.94 177 GLU A C 1
ATOM 1442 O O . GLU A 1 177 ? -2.216 -10.643 9.232 1.00 94.94 177 GLU A O 1
ATOM 1447 N N . THR A 1 178 ? -1.231 -10.002 7.321 1.00 95.44 178 THR A N 1
ATOM 1448 C CA . THR A 1 178 ? -2.122 -8.865 7.108 1.00 95.44 178 THR A CA 1
ATOM 1449 C C . THR A 1 178 ? -3.526 -9.369 6.804 1.00 95.44 178 THR A C 1
ATOM 1451 O O . THR A 1 178 ? -3.725 -10.110 5.840 1.00 95.44 178 THR A O 1
ATOM 1454 N N . ILE A 1 179 ? -4.500 -8.934 7.597 1.00 96.00 179 ILE A N 1
ATOM 1455 C CA . ILE A 1 179 ? -5.916 -9.213 7.353 1.00 96.00 179 ILE A CA 1
ATOM 1456 C C . ILE A 1 179 ? -6.588 -8.000 6.725 1.00 96.00 179 ILE A C 1
ATOM 1458 O O . ILE A 1 179 ? -6.173 -6.863 6.954 1.00 96.00 179 ILE A O 1
ATOM 1462 N N . ALA A 1 180 ? -7.632 -8.242 5.939 1.00 96.19 180 ALA A N 1
ATOM 1463 C CA . ALA A 1 180 ? -8.412 -7.202 5.288 1.00 96.19 180 ALA A CA 1
ATOM 1464 C C . ALA A 1 180 ? -9.908 -7.464 5.468 1.00 96.19 180 ALA A C 1
ATOM 1466 O O . ALA A 1 180 ? -10.369 -8.595 5.327 1.00 96.19 180 ALA A O 1
ATOM 1467 N N . PHE A 1 181 ? -10.669 -6.405 5.728 1.00 96.06 181 PHE A N 1
ATOM 1468 C CA . PHE A 1 181 ? -12.123 -6.456 5.816 1.00 96.06 181 PHE A CA 1
ATOM 1469 C C . PHE A 1 181 ? -12.745 -5.659 4.684 1.00 96.06 181 PHE A C 1
ATOM 1471 O O . PHE A 1 181 ? -12.460 -4.473 4.520 1.00 96.06 181 PHE A O 1
ATOM 1478 N N . LYS A 1 182 ? -13.628 -6.309 3.930 1.00 94.88 182 LYS A N 1
ATOM 1479 C CA . LYS A 1 182 ? -14.426 -5.664 2.892 1.00 94.88 182 LYS A CA 1
ATOM 1480 C C . LYS A 1 182 ? -15.504 -4.800 3.544 1.00 94.88 182 LYS A C 1
ATOM 1482 O O . LYS A 1 182 ? -16.353 -5.307 4.276 1.00 94.88 182 LYS A O 1
ATOM 1487 N N . ILE A 1 183 ? -15.464 -3.501 3.281 1.00 94.88 183 ILE A N 1
ATOM 1488 C CA . ILE A 1 183 ? -16.382 -2.504 3.834 1.00 94.88 183 ILE A CA 1
ATOM 1489 C C . ILE A 1 183 ? -16.999 -1.664 2.709 1.00 94.88 183 ILE A C 1
ATOM 1491 O O . ILE A 1 183 ? -16.371 -1.489 1.662 1.00 94.88 183 ILE A O 1
ATOM 1495 N N . PRO A 1 184 ? -18.227 -1.146 2.873 1.00 93.81 184 PRO A N 1
ATOM 1496 C CA . PRO A 1 184 ? -18.813 -0.236 1.895 1.00 93.81 184 PRO A CA 1
ATOM 1497 C C . PRO A 1 184 ? -17.929 0.998 1.689 1.00 93.81 184 PRO A C 1
ATOM 1499 O O . PRO A 1 184 ? -17.406 1.548 2.658 1.00 93.81 184 PRO A O 1
ATOM 1502 N N . SER A 1 185 ? -17.817 1.470 0.447 1.00 92.44 185 SER A N 1
ATOM 1503 C CA . SER A 1 185 ? -17.056 2.673 0.060 1.00 92.44 185 SER A CA 1
ATOM 1504 C C . SER A 1 185 ? -17.782 3.977 0.444 1.00 92.44 185 SER A C 1
ATOM 1506 O O . SER A 1 185 ? -17.891 4.913 -0.344 1.00 92.44 185 SER A O 1
ATOM 1508 N N . ARG A 1 186 ? -18.350 4.021 1.654 1.00 92.31 186 ARG A N 1
ATOM 1509 C CA . ARG A 1 186 ? -19.027 5.192 2.220 1.00 92.31 186 ARG A CA 1
ATOM 1510 C C . ARG A 1 186 ? -18.014 6.064 2.946 1.00 92.31 186 ARG A C 1
ATOM 1512 O O . ARG A 1 186 ? -17.069 5.558 3.549 1.00 92.31 186 ARG A O 1
ATOM 1519 N N . GLU A 1 187 ? -18.227 7.375 2.915 1.00 91.38 187 GLU A N 1
ATOM 1520 C CA . GLU A 1 187 ? -17.336 8.303 3.605 1.00 91.38 187 GLU A CA 1
ATOM 1521 C C . GLU A 1 187 ? -17.316 8.038 5.112 1.00 91.38 187 GLU A C 1
ATOM 1523 O O . GLU A 1 187 ? -18.357 7.915 5.759 1.00 91.38 187 GLU A O 1
ATOM 1528 N N . VAL A 1 188 ? -16.108 7.984 5.665 1.00 93.00 188 VAL A N 1
ATOM 1529 C CA . VAL A 1 188 ? -15.880 7.846 7.101 1.00 93.00 188 VAL A CA 1
ATOM 1530 C C . VAL A 1 188 ? -15.914 9.224 7.755 1.00 93.00 188 VAL A C 1
ATOM 1532 O O . VAL A 1 188 ? -15.311 10.177 7.252 1.00 93.00 188 VAL A O 1
ATOM 1535 N N . ASP A 1 189 ? -16.624 9.331 8.874 1.00 92.19 189 ASP A N 1
ATOM 1536 C CA . ASP A 1 189 ? -16.654 10.532 9.699 1.00 92.19 189 ASP A CA 1
ATOM 1537 C C . ASP A 1 189 ? -15.394 10.589 10.571 1.00 92.19 189 ASP A C 1
ATOM 1539 O O . ASP A 1 189 ? -15.166 9.720 11.410 1.00 92.19 189 ASP A O 1
ATOM 1543 N N . LYS A 1 190 ? -14.557 11.604 10.334 1.00 89.69 190 LYS A N 1
ATOM 1544 C CA . LYS A 1 190 ? -13.292 11.837 11.050 1.00 89.69 190 LYS A CA 1
ATOM 1545 C C . LYS A 1 190 ? -13.441 12.843 12.195 1.00 89.69 190 LYS A C 1
ATOM 1547 O O . LYS A 1 190 ? -12.435 13.329 12.702 1.00 89.69 190 LYS A O 1
ATOM 1552 N N . SER A 1 191 ? -14.675 13.186 12.561 1.00 89.50 191 SER A N 1
ATOM 1553 C CA . SER A 1 191 ? -14.952 14.045 13.709 1.00 89.50 191 SER A CA 1
ATOM 1554 C C . SER A 1 191 ? -14.460 13.395 15.007 1.00 89.50 191 SER A C 1
ATOM 1556 O O . SER A 1 191 ? -14.379 12.165 15.118 1.00 89.50 191 SER A O 1
ATOM 1558 N N . GLU A 1 192 ? -14.127 14.226 15.992 1.00 86.06 192 GLU A N 1
ATOM 1559 C CA . GLU A 1 192 ? -13.603 13.787 17.287 1.00 86.06 192 GLU A CA 1
ATOM 1560 C C . GLU A 1 192 ? -14.545 12.770 17.959 1.00 86.06 192 GLU A C 1
ATOM 1562 O O . GLU A 1 192 ? -15.766 12.919 17.952 1.00 86.06 192 GLU A O 1
ATOM 1567 N N . GLY A 1 193 ? -13.983 11.669 18.468 1.00 85.69 193 GLY A N 1
ATOM 1568 C CA . GLY A 1 193 ? -14.734 10.577 19.103 1.00 85.69 193 GLY A CA 1
ATOM 1569 C C . GLY A 1 193 ? -15.456 9.611 18.148 1.00 85.69 193 GLY A C 1
ATOM 1570 O O . GLY A 1 193 ? -15.790 8.498 18.556 1.00 85.69 193 GLY A O 1
ATOM 1571 N N . LYS A 1 194 ? -15.659 9.965 16.870 1.00 90.31 194 LYS A N 1
ATOM 1572 C CA . LYS A 1 194 ? -16.286 9.069 15.875 1.00 90.31 194 LYS A CA 1
ATOM 1573 C C . LYS A 1 194 ? -15.284 8.163 15.172 1.00 90.31 194 LYS A C 1
ATOM 1575 O O . LYS A 1 194 ? -15.660 7.047 14.819 1.00 90.31 194 LYS A O 1
ATOM 1580 N N . PHE A 1 195 ? -14.039 8.609 15.014 1.00 94.62 195 PHE A N 1
ATOM 1581 C CA . PHE A 1 195 ? -12.920 7.821 14.498 1.00 94.62 195 PHE A CA 1
ATOM 1582 C C . PHE A 1 195 ? -11.800 7.768 15.534 1.00 94.62 195 PHE A C 1
ATOM 1584 O O . PHE A 1 195 ? -11.245 8.807 15.890 1.00 94.62 195 PHE A O 1
ATOM 1591 N N . TRP A 1 196 ? -11.438 6.575 15.997 1.00 95.19 196 TRP A N 1
ATOM 1592 C CA . TRP A 1 196 ? -10.334 6.408 16.939 1.00 95.19 196 TRP A CA 1
ATOM 1593 C C . TRP A 1 196 ? -9.708 5.019 16.845 1.00 95.19 196 TRP A C 1
ATOM 1595 O O . TRP A 1 196 ? -10.321 4.050 16.391 1.00 95.19 196 TRP A O 1
ATOM 1605 N N . THR A 1 197 ? -8.464 4.930 17.305 1.00 96.50 197 THR A N 1
ATOM 1606 C CA . THR A 1 197 ? -7.735 3.672 17.457 1.00 96.50 197 THR A CA 1
ATOM 1607 C C . THR A 1 197 ? -7.088 3.610 18.824 1.00 96.50 197 THR A C 1
ATOM 1609 O O . THR A 1 197 ? -6.566 4.619 19.291 1.00 96.50 197 THR A O 1
ATOM 1612 N N . SER A 1 198 ? -7.087 2.436 19.442 1.00 96.25 198 SER A N 1
ATOM 1613 C CA . SER A 1 198 ? -6.420 2.195 20.719 1.00 96.25 198 SER A CA 1
ATOM 1614 C C . SER A 1 198 ? -5.695 0.860 20.668 1.00 96.25 198 SER A C 1
ATOM 1616 O O . SER A 1 198 ? -6.250 -0.128 20.193 1.00 96.25 198 SER A O 1
ATOM 1618 N N . TYR A 1 199 ? -4.455 0.826 21.143 1.00 96.56 199 TYR A N 1
ATOM 1619 C CA . TYR A 1 199 ? -3.692 -0.406 21.291 1.00 96.56 199 TYR A CA 1
ATOM 1620 C C . TYR A 1 199 ? -3.403 -0.624 22.769 1.00 96.56 199 TYR A C 1
ATOM 1622 O O . TYR A 1 199 ? -2.690 0.170 23.381 1.00 96.56 199 TYR A O 1
ATOM 1630 N N . ASN A 1 200 ? -3.960 -1.690 23.337 1.00 95.19 200 ASN A N 1
ATOM 1631 C CA . ASN A 1 200 ? -3.635 -2.098 24.692 1.00 95.19 200 ASN A CA 1
ATOM 1632 C C . ASN A 1 200 ? -2.421 -3.035 24.643 1.00 95.19 200 ASN A C 1
ATOM 1634 O O . ASN A 1 200 ? -2.513 -4.142 24.117 1.00 95.19 200 ASN A O 1
ATOM 1638 N N . ILE A 1 201 ? -1.292 -2.571 25.182 1.00 93.56 201 ILE A N 1
ATOM 1639 C CA . ILE A 1 201 ? -0.017 -3.301 25.178 1.00 93.56 201 ILE A CA 1
ATOM 1640 C C . ILE A 1 201 ? -0.079 -4.534 26.095 1.00 93.56 201 ILE A C 1
ATOM 1642 O O . ILE A 1 201 ? 0.523 -5.555 25.775 1.00 93.56 201 ILE A O 1
ATOM 1646 N N . GLU A 1 202 ? -0.825 -4.467 27.201 1.00 93.38 202 GLU A N 1
ATOM 1647 C CA . GLU A 1 202 ? -0.915 -5.548 28.190 1.00 93.38 202 GLU A CA 1
ATOM 1648 C C . GLU A 1 202 ? -1.769 -6.706 27.676 1.00 93.38 202 GLU A C 1
ATOM 1650 O O . GLU A 1 202 ? -1.349 -7.861 27.712 1.00 93.38 202 GLU A O 1
ATOM 1655 N N . THR A 1 203 ? -2.960 -6.400 27.152 1.00 95.31 203 THR A N 1
ATOM 1656 C CA . THR A 1 203 ? -3.850 -7.425 26.586 1.00 95.31 203 THR A CA 1
ATOM 1657 C C . THR A 1 203 ? -3.499 -7.780 25.145 1.00 95.31 203 THR A C 1
ATOM 1659 O O . THR A 1 203 ? -4.062 -8.727 24.607 1.00 95.31 203 THR A O 1
ATOM 1662 N N . LYS A 1 204 ? -2.591 -7.022 24.517 1.00 95.62 204 LYS A N 1
ATOM 1663 C CA . LYS A 1 204 ? -2.204 -7.126 23.101 1.00 95.62 204 LYS A CA 1
ATOM 1664 C C . LYS A 1 204 ? -3.393 -7.030 22.140 1.00 95.62 204 LYS A C 1
ATOM 1666 O O . LYS A 1 204 ? -3.407 -7.629 21.064 1.00 95.62 204 LYS A O 1
ATOM 1671 N N . GLN A 1 205 ? -4.389 -6.230 22.516 1.00 96.62 205 GLN A N 1
ATOM 1672 C CA . GLN A 1 205 ? -5.598 -6.018 21.727 1.00 96.62 205 GLN A CA 1
ATOM 1673 C C . GLN A 1 205 ? -5.561 -4.671 21.017 1.00 96.62 205 GLN A C 1
ATOM 1675 O O . GLN A 1 205 ? -5.345 -3.618 21.623 1.00 96.62 205 GLN A O 1
ATOM 1680 N N . PHE A 1 206 ? -5.817 -4.708 19.713 1.00 97.88 206 PHE A N 1
ATOM 1681 C CA . PHE A 1 206 ? -5.965 -3.526 18.880 1.00 97.88 206 PHE A CA 1
ATOM 1682 C C . PHE A 1 206 ? -7.437 -3.232 18.620 1.00 97.88 206 PHE A C 1
ATOM 1684 O O . PHE A 1 206 ? -8.178 -4.081 18.121 1.00 97.88 206 PHE A O 1
ATOM 1691 N N . PHE A 1 207 ? -7.839 -2.003 18.911 1.00 97.75 207 PHE A N 1
ATOM 1692 C CA . PHE A 1 207 ? -9.175 -1.488 18.683 1.00 97.75 207 PHE A CA 1
ATOM 1693 C C . PHE A 1 207 ? -9.139 -0.404 17.617 1.00 97.75 207 PHE A C 1
ATOM 1695 O O . PHE A 1 207 ? -8.302 0.501 17.649 1.00 97.75 207 PHE A O 1
ATOM 1702 N N . LEU A 1 208 ? -10.089 -0.471 16.695 1.00 97.38 208 LEU A N 1
ATOM 1703 C CA . LEU A 1 208 ? -10.345 0.581 15.727 1.00 97.38 208 LEU A CA 1
ATOM 1704 C C . LEU A 1 208 ? -11.848 0.757 15.591 1.00 97.38 208 LEU A C 1
ATOM 1706 O O . LEU A 1 208 ? -12.560 -0.191 15.259 1.00 97.38 208 LEU A O 1
ATOM 1710 N N . GLN A 1 209 ? -12.318 1.977 15.812 1.00 96.00 209 GLN A N 1
ATOM 1711 C CA . GLN A 1 209 ? -13.711 2.342 15.619 1.00 96.00 209 GLN A CA 1
ATOM 1712 C C . GLN A 1 209 ? -13.816 3.472 14.611 1.00 96.00 209 GLN A C 1
ATOM 1714 O O . GLN A 1 209 ? -13.056 4.439 14.661 1.00 96.00 209 GLN A O 1
ATOM 1719 N N . PHE A 1 210 ? -14.805 3.372 13.730 1.00 95.88 210 PHE A N 1
ATOM 1720 C CA . PHE A 1 210 ? -15.219 4.498 12.909 1.00 95.88 210 PHE A CA 1
ATOM 1721 C C . PHE A 1 210 ? -16.723 4.499 12.653 1.00 95.88 210 PHE A C 1
ATOM 1723 O O . PHE A 1 210 ? -17.353 3.442 12.563 1.00 95.88 210 PHE A O 1
ATOM 1730 N N . ALA A 1 211 ? -17.290 5.692 12.497 1.00 95.19 211 ALA A N 1
ATOM 1731 C CA . ALA A 1 211 ? -18.648 5.890 12.007 1.00 95.19 211 ALA A CA 1
ATOM 1732 C C . ALA A 1 211 ? -18.642 6.267 10.521 1.00 95.19 211 ALA A C 1
ATOM 1734 O O . ALA A 1 211 ? -17.750 6.967 10.038 1.00 95.19 211 ALA A O 1
ATOM 1735 N N . PHE A 1 212 ? -19.651 5.815 9.785 1.00 94.62 212 PHE A N 1
ATOM 1736 C CA . PHE A 1 212 ? -19.928 6.327 8.450 1.00 94.62 212 PHE A CA 1
ATOM 1737 C C . PHE A 1 212 ? -20.666 7.655 8.556 1.00 94.62 212 PHE A C 1
ATOM 1739 O O . PHE A 1 212 ? -21.569 7.809 9.386 1.00 94.62 212 PHE A O 1
ATOM 1746 N N . LYS A 1 213 ? -20.357 8.581 7.650 1.00 92.00 213 LYS A N 1
ATOM 1747 C CA . LYS A 1 213 ? -21.180 9.772 7.473 1.00 92.00 213 LYS A CA 1
ATOM 1748 C C . LYS A 1 213 ? -22.609 9.356 7.121 1.00 92.00 213 LYS A C 1
ATOM 1750 O O . LYS A 1 213 ? -22.846 8.375 6.400 1.00 92.00 213 LYS A O 1
ATOM 1755 N N . LEU A 1 214 ? -23.570 10.112 7.644 1.00 87.44 214 LEU A N 1
ATOM 1756 C CA . LEU A 1 214 ? -24.947 10.023 7.180 1.00 87.44 214 LEU A CA 1
ATOM 1757 C C . LEU A 1 214 ? -24.961 10.383 5.701 1.00 87.44 214 LEU A C 1
ATOM 1759 O O . LEU A 1 214 ? -24.442 11.425 5.298 1.00 87.44 214 LEU A O 1
ATOM 1763 N N . GLU A 1 215 ? -25.557 9.513 4.896 1.00 75.19 215 GLU A N 1
ATOM 1764 C CA . GLU A 1 215 ? -25.908 9.887 3.539 1.00 75.19 215 GLU A CA 1
ATOM 1765 C C . GLU A 1 215 ? -26.960 10.990 3.664 1.00 75.19 215 GLU A C 1
ATOM 1767 O O . GLU A 1 215 ? -28.114 10.741 4.011 1.00 75.19 215 GLU A O 1
ATOM 1772 N N . SER A 1 216 ? -26.544 12.241 3.441 1.00 61.69 216 SER A N 1
ATOM 1773 C CA . SER A 1 216 ? -27.506 13.241 2.993 1.00 61.69 216 SER A CA 1
ATOM 1774 C C . SER A 1 216 ? -28.113 12.660 1.729 1.00 61.69 216 SER A C 1
ATOM 1776 O O . SER A 1 216 ? -27.382 12.176 0.866 1.00 61.69 216 SER A O 1
ATOM 1778 N N . ASN A 1 217 ? -29.439 12.614 1.678 1.00 46.28 217 ASN A N 1
ATOM 1779 C CA . ASN A 1 217 ? -30.196 12.048 0.579 1.00 46.28 217 ASN A CA 1
ATOM 1780 C C . ASN A 1 217 ? -29.920 12.877 -0.690 1.00 46.28 217 ASN A C 1
ATOM 1782 O O . ASN A 1 217 ? -30.732 13.704 -1.086 1.00 46.28 217 ASN A O 1
ATOM 1786 N N . LYS A 1 218 ? -28.751 12.704 -1.314 1.00 45.00 218 LYS A N 1
ATOM 1787 C CA . LYS A 1 218 ? -28.416 13.235 -2.634 1.00 45.00 218 LYS A CA 1
ATOM 1788 C C . LYS A 1 218 ? -29.062 12.327 -3.675 1.00 45.00 218 LYS A C 1
ATOM 1790 O O . LYS A 1 218 ? -28.396 11.761 -4.533 1.00 45.00 218 LYS A O 1
ATOM 1795 N N . TYR A 1 219 ? -30.378 12.166 -3.579 1.00 43.66 219 TYR A N 1
ATOM 1796 C CA . TYR A 1 219 ? -31.158 11.925 -4.777 1.00 43.66 219 TYR A CA 1
ATOM 1797 C C . TYR A 1 219 ? -31.169 13.245 -5.556 1.00 43.66 219 TYR A C 1
ATOM 1799 O O . TYR A 1 219 ? -31.382 14.295 -4.964 1.00 43.66 219 TYR A O 1
ATOM 1807 N N . SER A 1 220 ? -30.904 13.146 -6.862 1.00 46.88 220 SER A N 1
ATOM 1808 C CA . SER A 1 220 ? -30.920 14.193 -7.896 1.00 46.88 220 SER A CA 1
ATOM 1809 C C . SER A 1 220 ? -29.688 15.102 -8.039 1.00 46.88 220 SER A C 1
ATOM 1811 O O . SER A 1 220 ? -29.740 16.279 -7.704 1.00 46.88 220 SER A O 1
ATOM 1813 N N . SER A 1 221 ? -28.625 14.594 -8.673 1.00 42.41 221 SER A N 1
ATOM 1814 C CA . SER A 1 221 ? -27.884 15.355 -9.702 1.00 42.41 221 SER A CA 1
ATOM 1815 C C . SER A 1 221 ? -26.903 14.462 -10.478 1.00 42.41 221 SER A C 1
ATOM 1817 O O . SER A 1 221 ? -25.716 14.767 -10.547 1.00 42.41 221 SER A O 1
ATOM 1819 N N . ASP A 1 222 ? -27.364 13.342 -11.039 1.00 39.88 222 ASP A N 1
ATOM 1820 C CA . ASP A 1 222 ? -26.534 12.575 -11.982 1.00 39.88 222 ASP A CA 1
ATOM 1821 C C . ASP A 1 222 ? -27.346 12.167 -13.215 1.00 39.88 222 ASP A C 1
ATOM 1823 O O . ASP A 1 222 ? -27.559 10.997 -13.519 1.00 39.88 222 ASP A O 1
ATOM 1827 N N . HIS A 1 223 ? -27.863 13.183 -13.909 1.00 46.34 223 HIS A N 1
ATOM 1828 C CA . HIS A 1 223 ? -28.267 13.096 -15.311 1.00 46.34 223 HIS A CA 1
ATOM 1829 C C . HIS A 1 223 ? -27.852 14.382 -16.033 1.00 46.34 223 HIS A C 1
ATOM 1831 O O . HIS A 1 223 ? -28.656 15.249 -16.357 1.00 46.34 223 HIS A O 1
ATOM 1837 N N . SER A 1 224 ? -26.556 14.494 -16.303 1.00 40.56 224 SER A N 1
ATOM 1838 C CA . SER A 1 224 ? -26.073 15.185 -17.497 1.00 40.56 224 SER A CA 1
ATOM 1839 C C . SER A 1 224 ? -24.964 14.350 -18.126 1.00 40.56 224 SER A C 1
ATOM 1841 O O . SER A 1 224 ? -23.778 14.672 -18.129 1.00 40.56 224 SER A O 1
ATOM 1843 N N . SER A 1 225 ? -25.392 13.227 -18.704 1.00 42.31 225 SER A N 1
ATOM 1844 C CA . SER A 1 225 ? -24.702 12.623 -19.834 1.00 42.31 225 SER A CA 1
ATOM 1845 C C . SER A 1 225 ? -24.421 13.722 -20.857 1.00 42.31 225 SER A C 1
ATOM 1847 O O . SER A 1 225 ? -25.337 14.235 -21.503 1.00 42.31 225 SER A O 1
ATOM 1849 N N . SER A 1 226 ? -23.153 14.100 -20.985 1.00 40.31 226 SER A N 1
ATOM 1850 C CA . SER A 1 226 ? -22.654 14.928 -22.074 1.00 40.31 226 SER A CA 1
ATOM 1851 C C . SER A 1 226 ? -22.747 14.119 -23.367 1.00 40.31 226 SER A C 1
ATOM 1853 O O . SER A 1 226 ? -21.782 13.527 -23.846 1.00 40.31 226 SER A O 1
ATOM 1855 N N . ALA A 1 227 ? -23.954 14.079 -23.930 1.00 40.00 227 ALA A N 1
ATOM 1856 C CA . ALA A 1 227 ? -24.161 13.773 -25.329 1.00 40.00 227 ALA A CA 1
ATOM 1857 C C . ALA A 1 227 ? -23.399 14.837 -26.127 1.00 40.00 227 ALA A C 1
ATOM 1859 O O . ALA A 1 227 ? -23.846 15.974 -26.268 1.00 40.00 227 ALA A O 1
ATOM 1860 N N . ARG A 1 228 ? -22.198 14.488 -26.596 1.00 40.91 228 ARG A N 1
ATOM 1861 C CA . ARG A 1 228 ? -21.492 15.256 -27.620 1.00 40.91 228 ARG A CA 1
ATOM 1862 C C . ARG A 1 228 ? -22.341 15.189 -28.885 1.00 40.91 228 ARG A C 1
ATOM 1864 O O . ARG A 1 228 ? -22.291 14.204 -29.617 1.00 40.91 228 ARG A O 1
ATOM 1871 N N . SER A 1 229 ? -23.151 16.216 -29.113 1.00 40.97 229 SER A N 1
ATOM 1872 C CA . SER A 1 229 ? -23.772 16.464 -30.404 1.00 40.97 229 SER A CA 1
ATOM 1873 C C . SER A 1 229 ? -22.663 16.800 -31.402 1.00 40.97 229 SER A C 1
ATOM 1875 O O . SER A 1 229 ? -21.994 17.827 -31.309 1.00 40.97 229 SER A O 1
ATOM 1877 N N . TYR A 1 230 ? -22.433 15.905 -32.360 1.00 44.41 230 TYR A N 1
ATOM 1878 C CA . TYR A 1 230 ? -21.718 16.254 -33.579 1.00 44.41 230 TYR A CA 1
ATOM 1879 C C . TYR A 1 230 ? -22.615 17.211 -34.373 1.00 44.41 230 TYR A C 1
ATOM 1881 O O . TYR A 1 230 ? -23.612 16.793 -34.956 1.00 44.41 230 TYR A O 1
ATOM 1889 N N . GLY A 1 231 ? -22.295 18.505 -34.347 1.00 47.75 231 GLY A N 1
ATOM 1890 C CA . GLY A 1 231 ? -22.853 19.471 -35.293 1.00 47.75 231 GLY A CA 1
ATOM 1891 C C . GLY A 1 231 ? -22.276 19.233 -36.698 1.00 47.75 231 GLY A C 1
ATOM 1892 O O . GLY A 1 231 ? -21.113 18.835 -36.807 1.00 47.75 231 GLY A O 1
ATOM 1893 N N . PRO A 1 232 ? -23.055 19.435 -37.775 1.00 54.50 232 PRO A N 1
ATOM 1894 C CA . PRO A 1 232 ? -22.588 19.189 -39.136 1.00 54.50 232 PRO A CA 1
ATOM 1895 C C . PRO A 1 232 ? -21.530 20.219 -39.564 1.00 54.50 232 PRO A C 1
ATOM 1897 O O . PRO A 1 232 ? -21.616 21.401 -39.234 1.00 54.50 232 PRO A O 1
ATOM 1900 N N . ALA A 1 233 ? -20.521 19.745 -40.299 1.00 64.38 233 ALA A N 1
ATOM 1901 C CA . ALA A 1 233 ? -19.416 20.546 -40.823 1.00 64.38 233 ALA A CA 1
ATOM 1902 C C . ALA A 1 233 ? -19.881 21.557 -41.899 1.00 64.38 233 ALA A C 1
ATOM 1904 O O . ALA A 1 233 ? -20.811 21.258 -42.651 1.00 64.38 233 ALA A O 1
ATOM 1905 N N . PRO A 1 234 ? -19.230 22.731 -42.020 1.00 69.25 234 PRO A N 1
ATOM 1906 C CA . PRO A 1 234 ? -19.558 23.716 -43.048 1.00 69.25 234 PRO A CA 1
ATOM 1907 C C . PRO A 1 234 ? -19.084 23.276 -44.451 1.00 69.25 234 PRO A C 1
ATOM 1909 O O . PRO A 1 234 ? -18.061 22.593 -44.566 1.00 69.25 234 PRO A O 1
ATOM 1912 N N . PRO A 1 235 ? -19.787 23.673 -45.530 1.00 65.94 235 PRO A N 1
ATOM 1913 C CA . PRO A 1 235 ? -19.396 23.344 -46.897 1.00 65.94 235 PRO A CA 1
ATOM 1914 C C . PRO A 1 235 ? -18.164 24.148 -47.339 1.00 65.94 235 PRO A C 1
ATOM 1916 O O . PRO A 1 235 ? -18.050 25.344 -47.071 1.00 65.94 235 PRO A O 1
ATOM 1919 N N . GLY A 1 236 ? -17.233 23.472 -48.018 1.00 71.00 236 GLY A N 1
ATOM 1920 C CA . GLY A 1 236 ? -16.030 24.080 -48.593 1.00 71.00 236 GLY A CA 1
ATOM 1921 C C . GLY A 1 236 ? -16.320 24.966 -49.818 1.00 71.00 236 GLY A C 1
ATOM 1922 O O . GLY A 1 236 ? -17.395 24.864 -50.412 1.00 71.00 236 GLY A O 1
ATOM 1923 N N . PRO A 1 237 ? -15.371 25.836 -50.208 1.00 70.31 237 PRO A N 1
ATOM 1924 C CA . PRO A 1 237 ? -15.566 26.808 -51.281 1.00 70.31 237 PRO A CA 1
ATOM 1925 C C . PRO A 1 237 ? -15.581 26.156 -52.678 1.00 70.31 237 PRO A C 1
ATOM 1927 O O . PRO A 1 237 ? -14.967 25.101 -52.878 1.00 70.31 237 PRO A O 1
ATOM 1930 N N . PRO A 1 238 ? -16.262 26.777 -53.661 1.00 65.12 238 PRO A N 1
ATOM 1931 C CA . PRO A 1 238 ? -16.376 26.240 -55.010 1.00 65.12 238 PRO A CA 1
ATOM 1932 C C . PRO A 1 238 ? -15.038 26.306 -55.755 1.00 65.12 238 PRO A C 1
ATOM 1934 O O . PRO A 1 238 ? -14.274 27.263 -55.630 1.00 65.12 238 PRO A O 1
ATOM 1937 N N . ARG A 1 239 ? -14.772 25.262 -56.544 1.00 54.66 239 ARG A N 1
ATOM 1938 C CA . ARG A 1 239 ? -13.644 25.194 -57.477 1.00 54.66 239 ARG A CA 1
ATOM 1939 C C . ARG A 1 239 ? -13.944 26.081 -58.688 1.00 54.66 239 ARG A C 1
ATOM 1941 O O . ARG A 1 239 ? -14.982 25.892 -59.320 1.00 54.66 239 ARG A O 1
ATOM 1948 N N . GLY A 1 240 ? -13.035 27.005 -58.981 1.00 55.06 240 GLY A N 1
ATOM 1949 C CA . GLY A 1 240 ? -12.836 27.611 -60.298 1.00 55.06 240 GLY A CA 1
ATOM 1950 C C . GLY A 1 240 ? -11.543 27.082 -60.895 1.00 55.06 240 GLY A C 1
ATOM 1951 O O . GLY A 1 240 ? -10.629 26.784 -60.090 1.00 55.06 240 GLY A O 1
#

Foldseek 3Di:
DDPPDDPDDDDPPDDDDDPVRVVVVVVVVVLVVLCVVDPQVPDPQWDQDPVRWIAGNLQRDTHRDPSRVVVVCVDPSNVVSVVVVVVVVVVVVVVPCPPPPPPDDDDDDAAPEAWDKDKDWDADPPVRWIKIKIKTADPPFDPPKDKDKDKAAQVVDDPDDHDRQWIWIWIDTPPHDIDIDIDGPAAWDPPPPQWDWDADPVRRMIMTMITGDPPPPPPDDPPDPPPPDPDDDDDDDDDD

Organism: Adineta ricciae (NCBI:txid249248)

Radius of gyration: 37.94 Å; Cα contacts (8 Å, |Δi|>4): 271; chains: 1; bounding box: 98×52×104 Å

pLDDT: mean 82.5, std 16.09, range [39.88, 98.06]

Solvent-accessible surface area (backbone atoms only — not comparable to full-atom values): 15058 Å² total; per-residue (Å²): 137,89,78,88,82,69,95,68,80,59,90,87,59,81,72,84,74,49,75,68,54,51,52,49,52,52,52,53,51,55,49,50,57,51,53,74,74,47,66,62,89,76,41,90,42,56,46,76,45,98,85,71,37,34,35,34,72,80,73,76,43,83,22,88,42,72,67,55,45,56,55,43,60,76,28,70,68,44,49,52,48,50,54,55,47,53,54,48,53,54,50,47,58,64,74,59,62,62,76,79,69,77,84,69,82,77,82,86,75,76,68,82,41,74,62,52,73,49,79,45,81,45,64,45,86,86,80,64,30,46,29,45,37,39,40,35,42,39,89,77,52,43,88,99,65,74,74,45,71,46,84,40,55,29,77,78,51,86,85,61,84,66,43,83,68,34,26,32,46,34,40,41,40,61,40,40,46,69,46,72,43,85,39,71,60,63,59,68,35,78,51,88,89,39,42,52,73,50,75,42,79,87,77,29,34,38,38,40,37,36,25,39,53,74,79,71,83,76,74,87,84,88,84,76,80,80,74,80,76,82,74,84,80,82,86,78,84,84,87,129

Sequence (240 aa):
MDFQHRAGGKTGGGGVASASESNRDRRERLRQLALETINLSKDPYFMKNHLGTYECKLCLTLHNNEGSYLAHTQGKKHQSNLARRAARENQQLTDSVQPIKPHYEVRKFIKIGRPGYKVTKQRDPDTKQQSLLFQIDYPEISDNIVPKHRFMSGFEQHVEAPDRRWQYLLFAAEPYETIAFKIPSREVDKSEGKFWTSYNIETKQFFLQFAFKLESNKYSSDHSSSARSYGPAPPGPPRG

Secondary structure (DSSP, 8-state):
---TT-----TTS-PPPPHHHHHHHHHHHHHHHHHHHS-GGG-TTEEE-TTS-EEETTTTEEESSHHHHHHHHTSHHHHHHHHHHHHHHHHHHHHT-----------------PPEEEEEEEE-TTT--EEEEEEEE-TTPPTTPPPEEEEEETTT-SSS---TTEEEEEEE-TTSPPEEEEEE-PPEE-STTTEEEEEETTTTEEEEEEEEPP-----S----------PPPPPPPPP-

Mean predicted aligned error: 18.09 Å

InterPro domains:
  IPR000690 Matrin/U1-C, C2H2-type zinc finger [PS50171] (54-84)
  IPR003604 Matrin/U1-C-like, C2H2-type zinc finger [SM00451] (51-85)
  IPR013087 Zinc finger C2H2-type [PF12874] (54-78)
  IPR031781 SF3A2 domain [PF16835] (112-206)
  IPR036236 Zinc finger C2H2 superfamily [SSF57667] (48-85)
  IPR052092 Splicing Factor 3A Subunit 2 [PTHR23205] (1-234)